Protein AF-A0A836JUG3-F1 (afdb_monomer_lite)

Foldseek 3Di:
DDDDDDPPPPDPPDDDDDDDDDPADWDADPVRDTGRDCVVPDDDDADPDNVDPPDPPCVCVVVDDDDDPDDDKCVNVVVNCVVCVVVFADPDDVPAQAGGPAAEDEDPVQVCCVVCVVVDPDDDWDWDWDDDSNHIYITTDDDPVVCCCVVPPDVVLVVLVVVVVFADPVDRVPTDDRDLDLQVVVLVVVLVVFPCVDPVSVVVSVPDDTDQAQDPPRLPPDDDDDQVPDCVNPPDPPDDDDDSLVSSVVVPDDCSVVSVVVNVVSVVVVVVVVVVVVVVVVVVVVVCVVCVVVCVVVVVVCVVVVHD

Sequence (308 aa):
MSFQIDFLNFSEQIIPTLTPELIGHFSIDGDLQYHADLSQLKYYIPPSDPNNVNFDLNKNFISTRHRPTSYLKLDNLLRWLSNNFHRLEKPLSVQEERWLDIEFIASLGTIKTILCSPYKMRDEWIICASKYRGTIYLCEFYSDKREHHYVNASMNKLKFMSFLRKRCNVNPARGPFHFRAPSKIFWKTVRGMIPHKTQRGKDALRRLKVYEGCPPPYDRRKRVVVPGAMRVICLKPGRKYCHVGRLSHEVGWKYKDVVRTLENKRRTRAILEVQKRNKLKKLTKQAGESVAKATAPYTAIINNFGYN

Secondary structure (DSSP, 8-state):
-PPPP-GGG--TT-------------EE-TT--EESSSTT-------S-TT-----TTTTTTT-PPPPS----SHHHHHHHHHTHHHHBPP--TT---SBS-SEEE-HHHHHHHHTGGG-TT---EEEEEEETTEEEEEEE--HHHHHHHHH--HHHHHHHHHHH---SS-GGGS-----SHHHHHHHHHHHHTTTTSHHHHHHHHH----SS--TTTTTSPPP--GGG-HHHHS-TT-----HHHHHHHTT-TTHHHHHHHHHHHHHHHHHHHHHHHHHHHHHHHHHHHHHHHHHHHHHHHHHTT--

InterPro domains:
  IPR005755 Large ribosomal subunit protein uL13, eukaryota/archaea [TIGR01077] (152-255)
  IPR005822 Large ribosomal subunit protein uL13 [PTHR11545] (155-281)
  IPR005822 Large ribosomal subunit protein uL13 [cd00392] (155-214)
  IPR013961 RAI1-like [PF08652] (20-157)
  IPR023563 Large ribosomal subunit protein uL13, conserved site [PS00783] (190-213)
  IPR036899 Large ribosomal subunit protein uL13 superfamily [G3DSA:3.90.1180.10] (149-255)
  IPR036899 Large ribosomal subunit protein uL13 superfamily [SSF52161] (154-255)

Organism: NCBI:txid621737

Structure (mmCIF, N/CA/C/O backbone):
data_AF-A0A836JUG3-F1
#
_entry.id   AF-A0A836JUG3-F1
#
loop_
_atom_site.group_PDB
_atom_site.id
_atom_site.type_symbol
_atom_site.label_atom_id
_atom_site.label_alt_id
_atom_site.label_comp_id
_atom_site.label_asym_id
_atom_site.label_entity_id
_atom_sit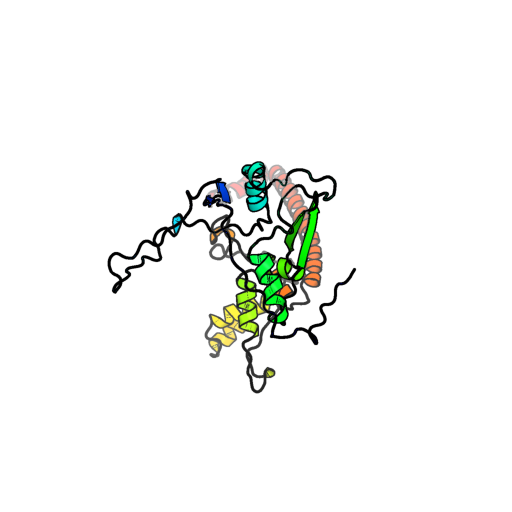e.label_seq_id
_atom_site.pdbx_PDB_ins_code
_atom_site.Cartn_x
_atom_site.Cartn_y
_atom_site.Cartn_z
_atom_site.occupancy
_atom_site.B_iso_or_equiv
_atom_site.auth_seq_id
_atom_site.auth_comp_id
_atom_site.auth_asym_id
_atom_site.auth_atom_id
_atom_site.pdbx_PDB_model_num
ATOM 1 N N . MET A 1 1 ? -9.741 -2.362 -42.895 1.00 31.33 1 MET A N 1
ATOM 2 C CA . MET A 1 1 ? -8.709 -2.899 -43.805 1.00 31.33 1 MET A CA 1
ATOM 3 C C . MET A 1 1 ? -7.487 -3.239 -42.972 1.00 31.33 1 MET A C 1
ATOM 5 O O . MET A 1 1 ? -6.974 -2.354 -42.301 1.00 31.33 1 MET A O 1
ATOM 9 N N . SER A 1 2 ? -7.076 -4.504 -42.935 1.00 30.14 2 SER A N 1
ATOM 10 C CA . SER A 1 2 ? -5.802 -4.925 -42.345 1.00 30.14 2 SER A CA 1
ATOM 11 C C . SER A 1 2 ? -4.743 -4.906 -43.441 1.00 30.14 2 SER A C 1
ATOM 13 O O . SER A 1 2 ? -4.898 -5.601 -44.441 1.00 30.14 2 SER A O 1
ATOM 15 N N . PHE A 1 3 ? -3.700 -4.099 -43.274 1.00 35.56 3 PHE A N 1
ATOM 16 C CA . PHE A 1 3 ? -2.553 -4.089 -44.176 1.00 35.56 3 PHE A CA 1
ATOM 17 C C . PHE A 1 3 ? -1.508 -5.068 -43.628 1.00 35.56 3 PHE A C 1
ATOM 19 O O . PHE A 1 3 ? -1.068 -4.914 -42.488 1.00 35.56 3 PHE A O 1
ATOM 26 N N . GLN A 1 4 ? -1.161 -6.098 -44.398 1.00 43.31 4 GLN A N 1
ATOM 27 C CA . GLN A 1 4 ? -0.112 -7.062 -44.060 1.00 43.31 4 GLN A CA 1
ATOM 28 C C . GLN A 1 4 ? 1.118 -6.725 -44.905 1.00 43.31 4 GLN A C 1
ATOM 30 O O . GLN A 1 4 ? 1.020 -6.647 -46.125 1.00 43.31 4 GLN A O 1
ATOM 35 N N . ILE A 1 5 ? 2.256 -6.478 -44.258 1.00 53.00 5 ILE A N 1
ATOM 36 C CA . ILE A 1 5 ? 3.527 -6.252 -44.952 1.00 53.00 5 ILE A CA 1
ATOM 37 C C . ILE A 1 5 ? 4.162 -7.624 -45.181 1.00 53.00 5 ILE A C 1
ATOM 39 O O . ILE A 1 5 ? 4.421 -8.343 -44.215 1.00 53.00 5 ILE A O 1
ATOM 43 N N . ASP A 1 6 ? 4.374 -7.988 -46.444 1.00 53.19 6 ASP A N 1
ATOM 44 C CA . ASP A 1 6 ? 5.013 -9.246 -46.825 1.00 53.19 6 ASP A CA 1
ATOM 45 C C . ASP A 1 6 ? 6.537 -9.060 -46.872 1.00 53.19 6 ASP A C 1
ATOM 47 O O . ASP A 1 6 ? 7.088 -8.414 -47.765 1.00 53.19 6 ASP A O 1
ATOM 51 N N . PHE A 1 7 ? 7.221 -9.555 -45.842 1.00 55.66 7 PHE A N 1
ATOM 52 C CA . PHE A 1 7 ? 8.647 -9.297 -45.620 1.00 55.66 7 PHE A CA 1
ATOM 53 C C . PHE A 1 7 ? 9.576 -10.177 -46.468 1.00 55.66 7 PHE A C 1
ATOM 55 O O . PHE A 1 7 ? 10.779 -9.935 -46.484 1.00 55.66 7 PHE A O 1
ATOM 62 N N . LEU A 1 8 ? 9.048 -11.182 -47.176 1.00 54.34 8 LEU A N 1
ATOM 63 C CA . LEU A 1 8 ? 9.854 -12.134 -47.953 1.00 54.34 8 LEU A CA 1
ATOM 64 C C . LEU A 1 8 ? 10.427 -11.543 -49.254 1.00 54.34 8 LEU A C 1
ATOM 66 O O . LEU A 1 8 ? 11.392 -12.084 -49.781 1.00 54.34 8 LEU A O 1
ATOM 70 N N . ASN A 1 9 ? 9.887 -10.416 -49.734 1.00 54.38 9 ASN A N 1
ATOM 71 C CA . ASN A 1 9 ? 10.284 -9.777 -50.998 1.00 54.38 9 ASN A CA 1
ATOM 72 C C . ASN A 1 9 ? 11.021 -8.432 -50.826 1.00 54.38 9 ASN A C 1
ATOM 74 O O . ASN A 1 9 ? 11.175 -7.686 -51.794 1.00 54.38 9 ASN A O 1
ATOM 78 N N . PHE A 1 10 ? 11.478 -8.083 -49.618 1.00 50.56 10 PHE A N 1
ATOM 79 C CA . PHE A 1 10 ? 12.226 -6.838 -49.397 1.00 50.56 10 PHE A CA 1
ATOM 80 C C . PHE A 1 10 ? 13.682 -6.998 -49.877 1.00 50.56 10 PHE A C 1
ATOM 82 O O . PHE A 1 10 ? 14.548 -7.460 -49.142 1.00 50.56 10 PHE A O 1
ATOM 89 N N . SER A 1 11 ? 13.944 -6.644 -51.139 1.00 51.81 11 SER A N 1
ATOM 90 C CA . SER A 1 11 ? 15.295 -6.605 -51.719 1.00 51.81 11 SER A CA 1
ATOM 91 C C . SER A 1 11 ? 16.194 -5.628 -50.945 1.00 51.81 11 SER A C 1
ATOM 93 O O . SER A 1 11 ? 15.877 -4.442 -50.839 1.00 51.81 11 SER A O 1
ATOM 95 N N . GLU A 1 12 ? 17.348 -6.099 -50.463 1.00 54.12 12 GLU A N 1
ATOM 96 C CA . GLU A 1 12 ? 18.355 -5.289 -49.752 1.00 54.12 12 GLU A CA 1
ATOM 97 C C . GLU A 1 12 ? 18.936 -4.135 -50.600 1.00 54.12 12 GLU A C 1
ATOM 99 O O . GLU A 1 12 ? 19.558 -3.222 -50.061 1.00 54.12 12 GLU A O 1
ATOM 104 N N . GLN A 1 13 ? 18.713 -4.129 -51.921 1.00 54.78 13 GLN A N 1
ATOM 105 C CA . GLN A 1 13 ? 19.324 -3.181 -52.863 1.00 54.78 13 GLN A CA 1
ATOM 106 C C . GLN A 1 13 ? 18.600 -1.831 -53.025 1.00 54.78 13 GLN A C 1
ATOM 108 O O . GLN A 1 13 ? 19.036 -1.009 -53.826 1.00 54.78 13 GLN A O 1
ATOM 113 N N . ILE A 1 14 ? 17.520 -1.555 -52.287 1.00 57.03 14 ILE A N 1
ATOM 114 C CA . ILE A 1 14 ? 16.780 -0.283 -52.409 1.00 57.03 14 ILE A CA 1
ATOM 115 C C . ILE A 1 14 ? 16.510 0.292 -51.016 1.00 57.03 14 ILE A C 1
ATOM 117 O O . ILE A 1 14 ? 15.371 0.372 -50.563 1.00 57.03 14 ILE A O 1
ATOM 121 N N . ILE A 1 15 ? 17.564 0.680 -50.297 1.00 57.00 15 ILE A N 1
ATOM 122 C CA . ILE A 1 15 ? 17.398 1.549 -49.127 1.00 57.00 15 ILE A CA 1
ATOM 123 C C . ILE A 1 15 ? 17.433 2.992 -49.647 1.00 57.00 15 ILE A C 1
ATOM 125 O O . ILE A 1 15 ? 18.500 3.447 -50.065 1.00 57.00 15 ILE A O 1
ATOM 129 N N . PRO A 1 16 ? 16.303 3.722 -49.666 1.00 61.75 16 PRO A N 1
ATOM 130 C CA . PRO A 1 16 ? 16.285 5.096 -50.146 1.00 61.75 16 PRO A CA 1
ATOM 131 C C . PRO A 1 16 ? 17.208 5.963 -49.285 1.00 61.75 16 PRO A C 1
ATOM 133 O O . PRO A 1 16 ? 17.146 5.934 -48.053 1.00 61.75 16 PRO A O 1
ATOM 136 N N . THR A 1 17 ? 18.074 6.744 -49.929 1.00 67.94 17 THR A N 1
ATOM 137 C CA . THR A 1 17 ? 18.893 7.739 -49.235 1.00 67.94 17 THR A CA 1
ATOM 138 C C . THR A 1 17 ? 17.988 8.877 -48.771 1.00 67.94 17 THR A C 1
ATOM 140 O O . THR A 1 17 ? 17.448 9.623 -49.582 1.00 67.94 17 THR A O 1
ATOM 143 N N . LEU A 1 18 ? 17.789 8.995 -47.457 1.00 69.31 18 LEU A N 1
ATOM 144 C CA . LEU A 1 18 ? 17.002 10.073 -46.859 1.00 69.31 18 LEU A CA 1
ATOM 145 C C . LEU A 1 18 ? 17.889 11.307 -46.666 1.00 69.31 18 LEU A C 1
ATOM 147 O O . LEU A 1 18 ? 18.808 11.287 -45.848 1.00 69.31 18 LEU A O 1
ATOM 151 N N . THR A 1 19 ? 17.594 12.389 -47.383 1.00 78.69 19 THR A N 1
ATOM 152 C CA . THR A 1 19 ? 18.236 13.696 -47.192 1.00 78.69 19 THR A CA 1
ATOM 153 C C . THR A 1 19 ? 17.364 14.577 -46.292 1.00 78.69 19 THR A C 1
ATOM 155 O O . THR A 1 19 ? 16.233 14.887 -46.671 1.00 78.69 19 THR A O 1
ATOM 158 N N . PRO A 1 20 ? 17.829 14.972 -45.092 1.00 81.25 20 PRO A N 1
ATOM 159 C CA . PRO A 1 20 ? 17.066 15.860 -44.225 1.00 81.25 20 PRO A CA 1
ATOM 160 C C . PRO A 1 20 ? 17.155 17.312 -44.711 1.00 81.25 20 PRO A C 1
ATOM 162 O O . PRO A 1 20 ? 18.249 17.836 -44.904 1.00 81.25 20 PRO A O 1
ATOM 165 N N . GLU A 1 21 ? 16.009 17.977 -44.830 1.00 85.75 21 GLU A N 1
ATOM 166 C CA . GLU A 1 21 ? 15.915 19.412 -45.109 1.00 85.75 21 GLU A CA 1
ATOM 167 C C . GLU A 1 21 ? 15.336 20.153 -43.895 1.00 85.75 21 GLU A C 1
ATOM 169 O O . GLU A 1 21 ? 14.355 19.717 -43.283 1.00 85.75 21 GLU A O 1
ATOM 174 N N . LEU A 1 22 ? 15.952 21.277 -43.516 1.00 86.06 22 LEU A N 1
ATOM 175 C CA . LEU A 1 22 ? 15.480 22.107 -42.410 1.00 86.06 22 LEU A CA 1
ATOM 176 C C . LEU A 1 22 ? 14.459 23.136 -42.912 1.00 86.06 22 LEU A C 1
ATOM 178 O O . LEU A 1 22 ? 14.826 24.188 -43.422 1.00 86.06 22 LEU A O 1
ATOM 182 N N . ILE A 1 23 ? 13.175 22.864 -42.685 1.00 86.81 23 ILE A N 1
ATOM 183 C CA . ILE A 1 23 ? 12.073 23.746 -43.113 1.00 86.81 23 ILE A CA 1
ATOM 184 C C . ILE A 1 23 ? 11.815 24.876 -42.090 1.00 86.81 23 ILE A C 1
ATOM 186 O O . ILE A 1 23 ? 11.432 25.999 -42.439 1.00 86.81 23 ILE A O 1
ATOM 190 N N . GLY A 1 24 ? 12.077 24.621 -40.805 1.00 87.75 24 GLY A N 1
ATOM 191 C CA . GLY A 1 24 ? 12.064 25.649 -39.767 1.00 87.75 24 GLY A CA 1
ATOM 192 C C . GLY A 1 24 ? 12.212 25.095 -38.355 1.00 87.75 24 GLY A C 1
ATOM 193 O O . GLY A 1 24 ? 12.606 23.946 -38.160 1.00 87.75 24 GLY A O 1
ATOM 194 N N . HIS A 1 25 ? 11.931 25.941 -37.364 1.00 89.69 25 HIS A N 1
ATOM 195 C CA . HIS A 1 25 ? 12.232 25.661 -35.963 1.00 89.69 25 HIS A CA 1
ATOM 196 C C . HIS A 1 25 ? 11.169 26.201 -35.001 1.00 89.69 25 HIS A C 1
ATOM 198 O O . HIS A 1 25 ? 10.481 27.181 -35.287 1.00 89.69 25 HIS A O 1
ATOM 204 N N . PHE A 1 26 ? 11.085 25.573 -33.831 1.00 91.62 26 PHE A N 1
ATOM 205 C CA . PHE A 1 26 ? 10.366 26.067 -32.662 1.00 91.62 26 PHE A CA 1
ATOM 206 C C . PHE A 1 26 ? 11.013 25.522 -31.391 1.00 91.62 26 PHE A C 1
ATOM 208 O O . PHE A 1 26 ? 11.780 24.555 -31.435 1.00 91.62 26 PHE A O 1
ATOM 215 N N . SER A 1 27 ? 10.663 26.108 -30.253 1.00 89.88 27 SER A N 1
ATOM 216 C CA . SER A 1 27 ? 11.175 25.705 -28.955 1.00 89.88 27 SER A CA 1
ATOM 217 C C . SER A 1 27 ? 10.038 25.487 -27.949 1.00 89.88 27 SER A C 1
ATOM 219 O O . SER A 1 27 ? 8.895 25.897 -28.164 1.00 89.88 27 SER A O 1
ATOM 221 N N . ILE A 1 28 ? 10.322 24.721 -26.893 1.00 85.44 28 ILE A N 1
ATOM 222 C CA . ILE A 1 28 ? 9.361 24.387 -25.835 1.00 85.44 28 ILE A CA 1
ATOM 223 C C . ILE A 1 28 ? 10.015 24.711 -24.497 1.00 85.44 28 ILE A C 1
ATOM 225 O O . ILE A 1 28 ? 11.123 24.237 -24.233 1.00 85.44 28 ILE A O 1
ATOM 229 N N . ASP A 1 29 ? 9.335 25.486 -23.657 1.00 83.75 29 ASP A N 1
ATOM 230 C CA . ASP A 1 29 ? 9.863 25.884 -22.351 1.00 83.75 29 ASP A CA 1
ATOM 231 C C . ASP A 1 29 ? 9.635 24.838 -21.243 1.00 83.75 29 ASP A C 1
ATOM 233 O O . ASP A 1 29 ? 9.084 23.749 -21.447 1.00 83.75 29 ASP A O 1
ATOM 237 N N . GLY A 1 30 ? 10.096 25.170 -20.033 1.00 74.25 30 GLY A N 1
ATOM 238 C CA . GLY A 1 30 ? 9.952 24.326 -18.845 1.00 74.25 30 GLY A CA 1
ATOM 239 C C . GLY A 1 30 ? 8.502 24.072 -18.408 1.00 74.25 30 GLY A C 1
ATOM 240 O O . GLY A 1 30 ? 8.267 23.113 -17.672 1.00 74.25 30 GLY A O 1
ATOM 241 N N . ASP A 1 31 ? 7.551 24.876 -18.890 1.00 79.56 31 ASP A N 1
ATOM 242 C CA . ASP A 1 31 ? 6.113 24.768 -18.627 1.00 79.56 31 ASP A CA 1
ATOM 243 C C . ASP A 1 31 ? 5.345 24.164 -19.817 1.00 79.56 31 ASP A C 1
ATOM 245 O O . ASP A 1 31 ? 4.111 24.171 -19.847 1.00 79.56 31 ASP A O 1
ATOM 249 N N . LEU A 1 32 ? 6.082 23.565 -20.764 1.00 75.69 32 LEU A N 1
ATOM 250 C CA . LEU A 1 32 ? 5.580 22.943 -21.989 1.00 75.69 32 LEU A CA 1
ATOM 251 C C . LEU A 1 32 ? 4.844 23.900 -22.930 1.00 75.69 32 LEU A C 1
ATOM 253 O O . LEU A 1 32 ? 4.054 23.447 -23.764 1.00 75.69 32 LEU A O 1
ATOM 257 N N . GLN A 1 33 ? 5.103 25.199 -22.824 1.00 85.44 33 GLN A N 1
ATOM 258 C CA . GLN A 1 33 ? 4.548 26.174 -23.747 1.00 85.44 33 GLN A CA 1
ATOM 259 C C . GLN A 1 33 ? 5.373 26.229 -25.025 1.00 85.44 33 GLN A C 1
ATOM 261 O O . GLN A 1 33 ? 6.595 26.072 -25.028 1.00 85.44 33 GLN A O 1
ATOM 266 N N . TYR A 1 34 ? 4.651 26.409 -26.124 1.00 89.00 34 TYR A N 1
ATOM 267 C CA . TYR A 1 34 ? 5.204 26.532 -27.460 1.00 89.00 34 TYR A CA 1
ATOM 268 C C . TYR A 1 34 ? 5.730 27.952 -27.681 1.00 89.00 34 TYR A C 1
ATOM 270 O O . TYR A 1 34 ? 4.996 28.913 -27.453 1.00 89.00 34 TYR A O 1
ATOM 278 N N . HIS A 1 35 ? 6.948 28.059 -28.210 1.00 89.38 35 HIS A N 1
ATOM 279 C CA . HIS A 1 35 ? 7.568 29.312 -28.635 1.00 89.38 35 HIS A CA 1
ATOM 280 C C . HIS A 1 35 ? 8.029 29.183 -30.088 1.00 89.38 35 HIS A C 1
ATOM 282 O O . HIS A 1 35 ? 8.688 28.209 -30.454 1.00 89.38 35 HIS A O 1
ATOM 288 N N . ALA A 1 36 ? 7.682 30.153 -30.935 1.00 88.31 36 ALA A N 1
ATOM 289 C CA . ALA A 1 36 ? 7.983 30.139 -32.372 1.00 88.31 36 ALA A CA 1
ATOM 290 C C . ALA A 1 36 ? 9.427 30.586 -32.690 1.00 88.31 36 ALA A C 1
ATOM 292 O O . ALA A 1 36 ? 9.667 31.311 -33.650 1.00 88.31 36 ALA A O 1
ATOM 293 N N . ASP A 1 37 ? 10.387 30.189 -31.860 1.00 86.81 37 ASP A N 1
ATOM 294 C CA . ASP A 1 37 ? 11.776 30.634 -31.911 1.00 86.81 37 ASP A CA 1
ATOM 295 C C . ASP A 1 37 ? 12.737 29.527 -31.443 1.00 86.81 37 ASP A C 1
ATOM 297 O O . ASP A 1 37 ? 12.341 28.375 -31.260 1.00 86.81 37 ASP A O 1
ATOM 301 N N . LEU A 1 38 ? 14.010 29.874 -31.254 1.00 86.56 38 LEU A N 1
ATOM 302 C CA . LEU A 1 38 ? 15.045 29.000 -30.692 1.00 86.56 38 LEU A CA 1
ATOM 303 C C . LEU A 1 38 ? 15.410 29.371 -29.243 1.00 86.56 38 LEU A C 1
ATOM 305 O O . LEU A 1 38 ? 16.473 28.983 -28.763 1.00 86.56 38 LEU A O 1
ATOM 309 N N . SER A 1 39 ? 14.551 30.105 -28.527 1.00 84.38 39 SER A N 1
ATOM 310 C CA . SER A 1 39 ? 14.875 30.676 -27.207 1.00 84.38 39 SER A CA 1
ATOM 311 C C . SER A 1 39 ? 15.236 29.627 -26.150 1.00 84.38 39 SER A C 1
ATOM 313 O O . SER A 1 39 ? 16.054 29.890 -25.272 1.00 84.38 39 SER A O 1
ATOM 315 N N . GLN A 1 40 ? 14.663 28.423 -26.241 1.00 83.25 40 GLN A N 1
ATOM 316 C CA . GLN A 1 40 ? 14.927 27.322 -25.304 1.00 83.25 40 GLN A CA 1
ATOM 317 C C . GLN A 1 40 ? 16.024 26.357 -25.776 1.00 83.25 40 GLN A C 1
ATOM 319 O O . GLN A 1 40 ? 16.227 25.306 -25.156 1.00 83.25 40 GLN A O 1
ATOM 324 N N . LEU A 1 41 ? 16.725 26.666 -26.873 1.00 79.69 41 LEU A N 1
ATOM 325 C CA . LEU A 1 41 ? 17.810 25.825 -27.360 1.00 79.69 41 LEU A CA 1
ATOM 326 C C . LEU A 1 41 ? 18.964 25.842 -26.350 1.00 79.69 41 LEU A C 1
ATOM 328 O O . LEU A 1 41 ? 19.536 26.883 -26.034 1.00 79.69 41 LEU A O 1
ATOM 332 N N . LYS A 1 42 ? 19.305 24.665 -25.822 1.00 74.50 42 LYS A N 1
ATOM 333 C CA . LYS A 1 42 ? 20.431 24.507 -24.900 1.00 74.50 42 LYS A CA 1
ATOM 334 C C . LYS A 1 42 ? 21.660 24.108 -25.696 1.00 74.50 42 LYS A C 1
ATOM 336 O O . LYS A 1 42 ? 21.701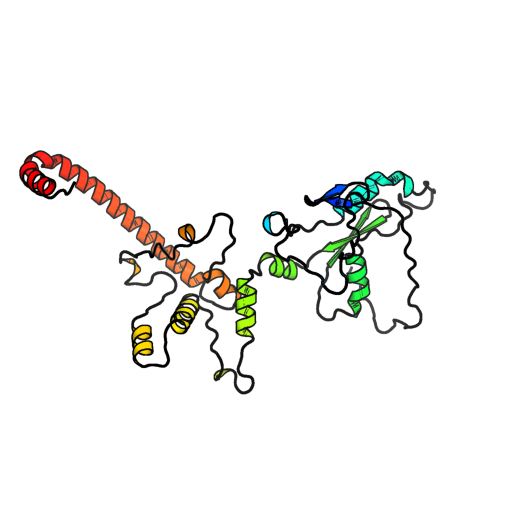 23.015 -26.254 1.00 74.50 42 LYS A O 1
ATOM 341 N N . TYR A 1 43 ? 22.655 24.983 -25.720 1.00 78.00 43 TYR A N 1
ATOM 342 C CA . TYR A 1 43 ? 23.956 24.675 -26.294 1.00 78.00 43 TYR A CA 1
ATOM 343 C C . TYR A 1 43 ? 24.800 23.878 -25.302 1.00 78.00 43 TYR A C 1
ATOM 345 O O . TYR A 1 43 ? 24.687 24.046 -24.084 1.00 78.00 43 TYR A O 1
ATOM 353 N N . TYR A 1 44 ? 25.651 23.002 -25.833 1.00 78.19 44 TYR A N 1
ATOM 354 C CA . TYR A 1 44 ? 26.706 22.395 -25.038 1.00 78.19 44 TYR A CA 1
ATOM 355 C C . TYR A 1 44 ? 27.666 23.495 -24.587 1.00 78.19 44 TYR A C 1
ATOM 357 O O . TYR A 1 44 ? 28.264 24.181 -25.413 1.00 78.19 44 TYR A O 1
ATOM 365 N N . ILE A 1 45 ? 27.791 23.660 -23.275 1.00 75.50 45 ILE A N 1
ATOM 366 C CA . ILE A 1 45 ? 28.807 24.517 -22.676 1.00 75.50 45 ILE A CA 1
ATOM 367 C C . ILE A 1 45 ? 29.900 23.568 -22.187 1.00 75.50 45 ILE A C 1
ATOM 369 O O . ILE A 1 45 ? 29.627 22.789 -21.264 1.00 75.50 45 ILE A O 1
ATOM 373 N N . PRO A 1 46 ? 31.093 23.564 -22.812 1.00 77.44 46 PRO A N 1
ATOM 374 C CA . PRO A 1 46 ? 32.169 22.701 -22.364 1.00 77.44 46 PRO A CA 1
ATOM 375 C C . PRO A 1 46 ? 32.542 23.035 -20.915 1.00 77.44 46 PRO A C 1
ATOM 377 O O . PRO A 1 46 ? 32.481 24.201 -20.512 1.00 77.44 46 PRO A O 1
ATOM 380 N N . PRO A 1 47 ? 32.905 22.026 -20.110 1.00 80.88 47 PRO A N 1
ATOM 381 C CA . PRO A 1 47 ? 33.398 22.266 -18.765 1.00 80.88 47 PRO A CA 1
ATOM 382 C C . PRO A 1 47 ? 34.699 23.072 -18.824 1.00 80.88 47 PRO A C 1
ATOM 384 O O . PRO A 1 47 ? 35.494 22.904 -19.747 1.00 80.88 47 PRO A O 1
ATOM 387 N N . SER A 1 48 ? 34.928 23.920 -17.819 1.00 82.69 48 SER A N 1
ATOM 388 C CA . SER A 1 48 ? 36.150 24.731 -17.724 1.00 82.69 48 SER A CA 1
ATOM 389 C C . SER A 1 48 ? 37.425 23.879 -17.706 1.00 82.69 48 SER A C 1
ATOM 391 O O . SER A 1 48 ? 38.453 24.327 -18.200 1.00 82.69 48 SER A O 1
ATOM 393 N N . ASP A 1 49 ? 37.347 22.658 -17.167 1.00 85.44 49 ASP A N 1
ATOM 394 C CA . ASP A 1 49 ? 38.406 21.650 -17.218 1.00 85.44 49 ASP A CA 1
ATOM 395 C C . ASP A 1 49 ? 37.847 20.333 -17.802 1.00 85.44 49 ASP A C 1
ATOM 397 O O . ASP A 1 49 ? 37.035 19.666 -17.149 1.00 85.44 49 ASP A O 1
ATOM 401 N N . PRO A 1 50 ? 38.249 19.941 -19.026 1.00 82.06 50 PRO A N 1
ATOM 402 C CA . PRO A 1 50 ? 37.833 18.686 -19.653 1.00 82.06 50 PRO A CA 1
ATOM 403 C C . PRO A 1 50 ? 38.296 17.424 -18.912 1.00 82.06 50 PRO A C 1
ATOM 405 O O . PRO A 1 50 ? 37.656 16.381 -19.040 1.00 82.06 50 PRO A O 1
ATOM 408 N N . ASN A 1 51 ? 39.385 17.508 -18.141 1.00 84.69 51 ASN A N 1
ATOM 409 C CA . ASN A 1 51 ? 39.985 16.367 -17.447 1.00 84.69 51 ASN A CA 1
ATOM 410 C C . ASN A 1 51 ? 39.477 16.215 -16.007 1.00 84.69 51 ASN A C 1
ATOM 412 O O . ASN A 1 51 ? 39.653 15.156 -15.403 1.00 84.69 51 ASN A O 1
ATOM 416 N N . ASN A 1 52 ? 38.820 17.242 -15.461 1.00 78.44 52 ASN A N 1
ATOM 417 C CA . ASN A 1 52 ? 38.260 17.226 -14.115 1.00 78.44 52 ASN A CA 1
ATOM 418 C C . ASN A 1 52 ? 36.884 17.901 -14.066 1.00 78.44 52 ASN A C 1
ATOM 420 O O . ASN A 1 52 ? 36.695 19.024 -13.591 1.00 78.44 52 ASN A O 1
ATOM 424 N N . VAL A 1 53 ? 35.889 17.173 -14.559 1.00 75.50 53 VAL A N 1
ATOM 425 C CA . VAL A 1 53 ? 34.495 17.605 -14.552 1.00 75.50 53 VAL A CA 1
ATOM 426 C C . VAL A 1 53 ? 33.877 17.472 -13.157 1.00 75.50 53 VAL A C 1
ATOM 428 O O . VAL A 1 53 ? 33.297 16.448 -12.801 1.00 75.50 53 VAL A O 1
ATOM 431 N N . ASN A 1 54 ? 33.966 18.534 -12.353 1.00 71.06 54 ASN A N 1
ATOM 432 C CA . ASN A 1 54 ? 33.299 18.625 -11.049 1.00 71.06 54 ASN A CA 1
ATOM 433 C C . ASN A 1 54 ? 31.781 18.868 -11.207 1.00 71.06 54 ASN A C 1
ATOM 435 O O . ASN A 1 54 ? 31.254 19.938 -10.887 1.00 71.06 54 ASN A O 1
ATOM 439 N N . PHE A 1 55 ? 31.070 17.892 -11.775 1.00 74.81 55 PHE A N 1
ATOM 440 C CA . PHE A 1 55 ? 29.621 17.950 -11.926 1.00 74.81 55 PHE A CA 1
ATOM 441 C C . PHE A 1 55 ? 28.943 17.814 -10.560 1.00 74.81 55 PHE A C 1
ATOM 443 O O . PHE A 1 55 ? 28.785 16.713 -10.034 1.00 74.81 55 PHE A O 1
ATOM 450 N N . ASP A 1 56 ? 28.479 18.931 -10.002 1.00 74.81 56 ASP A N 1
ATOM 451 C CA . ASP A 1 56 ? 27.585 18.893 -8.850 1.00 74.81 56 ASP A CA 1
ATOM 452 C C . ASP A 1 56 ? 26.211 18.352 -9.275 1.00 74.81 56 ASP A C 1
ATOM 454 O O . ASP A 1 56 ? 25.366 19.064 -9.822 1.00 74.81 56 ASP A O 1
ATOM 458 N N . LEU A 1 57 ? 25.989 17.065 -9.006 1.00 73.12 57 LEU A N 1
ATOM 459 C CA . LEU A 1 57 ? 24.741 16.359 -9.302 1.0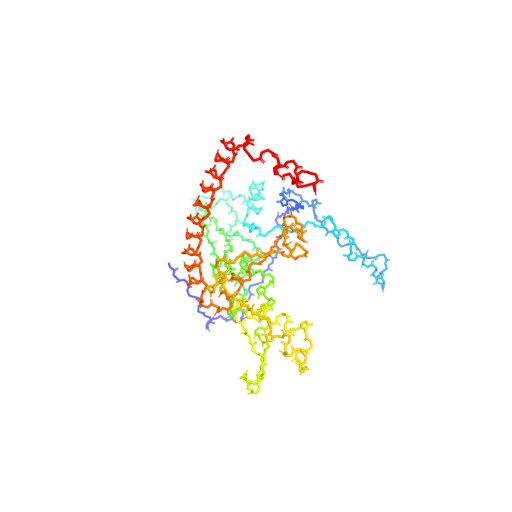0 73.12 57 LEU A CA 1
ATOM 460 C C . LEU A 1 57 ? 23.547 16.865 -8.472 1.00 73.12 57 LEU A C 1
ATOM 462 O O . LEU A 1 57 ? 22.406 16.511 -8.772 1.00 73.12 57 LEU A O 1
ATOM 466 N N . ASN A 1 58 ? 23.787 17.683 -7.441 1.00 76.88 58 ASN A N 1
ATOM 467 C CA . ASN A 1 58 ? 22.737 18.321 -6.649 1.00 76.88 58 ASN A CA 1
ATOM 468 C C . ASN A 1 58 ? 22.373 19.717 -7.171 1.00 76.88 58 ASN A C 1
ATOM 470 O O . ASN A 1 58 ? 21.344 20.275 -6.766 1.00 76.88 58 ASN A O 1
ATOM 474 N N . LYS A 1 59 ? 23.172 20.282 -8.085 1.00 75.44 59 LYS A N 1
ATOM 475 C CA . LYS A 1 59 ? 22.911 21.588 -8.687 1.00 75.44 59 LYS A CA 1
ATOM 476 C C . LYS A 1 59 ? 21.549 21.561 -9.377 1.00 75.44 59 LYS A C 1
ATOM 478 O O . LYS A 1 59 ? 21.267 20.704 -10.208 1.00 75.44 59 LYS A O 1
ATOM 483 N N . ASN A 1 60 ? 20.689 22.512 -9.018 1.00 71.31 60 ASN A N 1
ATOM 484 C CA . ASN A 1 60 ? 19.308 22.623 -9.500 1.00 71.31 60 ASN A CA 1
ATOM 485 C C . ASN A 1 60 ? 18.360 21.473 -9.107 1.00 71.31 60 ASN A C 1
ATOM 487 O O . ASN A 1 60 ? 17.250 21.416 -9.628 1.00 71.31 60 ASN A O 1
ATOM 491 N N . PHE A 1 61 ? 18.705 20.587 -8.165 1.00 69.31 61 PHE A N 1
ATOM 492 C CA . PHE A 1 61 ? 17.811 19.488 -7.755 1.00 69.31 61 PHE A CA 1
ATOM 493 C C . PHE A 1 61 ? 16.442 19.981 -7.246 1.00 69.31 61 PHE A C 1
ATOM 495 O O . PHE A 1 61 ? 15.410 19.390 -7.554 1.00 69.31 61 PHE A O 1
ATOM 502 N N . ILE A 1 62 ? 16.419 21.098 -6.507 1.00 72.50 62 ILE A N 1
ATOM 503 C CA . ILE A 1 62 ? 15.190 21.697 -5.950 1.00 72.50 62 ILE A CA 1
ATOM 504 C C . ILE A 1 62 ? 14.352 22.392 -7.038 1.00 72.50 62 ILE A C 1
ATOM 506 O O . ILE A 1 62 ? 13.124 22.362 -6.979 1.00 72.50 62 ILE A O 1
ATOM 510 N N . SER A 1 63 ? 15.002 22.999 -8.035 1.00 73.62 63 SER A N 1
ATOM 511 C CA . SER A 1 63 ? 14.358 23.716 -9.145 1.00 73.62 63 SER A CA 1
ATOM 512 C C . SER A 1 63 ? 14.052 22.823 -10.354 1.00 73.62 63 SER A C 1
ATOM 514 O O . SER A 1 63 ? 13.338 23.246 -11.264 1.00 73.62 63 SER A O 1
ATOM 516 N N . THR A 1 64 ? 14.544 21.579 -10.368 1.00 70.56 64 THR A N 1
ATOM 517 C CA . THR A 1 64 ? 14.319 20.619 -11.452 1.00 70.56 64 THR A CA 1
ATOM 518 C C . THR A 1 64 ? 12.847 20.221 -11.506 1.00 70.56 64 THR A C 1
ATOM 520 O O . THR A 1 64 ? 12.343 19.468 -10.672 1.00 70.56 64 THR A O 1
ATOM 523 N N . ARG A 1 65 ? 12.149 20.697 -12.538 1.00 64.56 65 ARG A N 1
ATOM 524 C CA . ARG A 1 65 ? 10.805 20.234 -12.888 1.00 64.56 65 ARG A CA 1
ATOM 525 C C . ARG A 1 65 ? 10.928 19.038 -13.827 1.00 64.56 65 ARG A C 1
ATOM 527 O O . ARG A 1 65 ? 11.549 19.121 -14.883 1.00 64.56 65 ARG A O 1
ATOM 534 N N . HIS A 1 66 ? 10.346 17.905 -13.448 1.00 62.50 66 HIS A N 1
ATOM 535 C CA . HIS A 1 66 ? 10.275 16.754 -14.343 1.00 62.50 66 HIS A CA 1
ATOM 536 C C . HIS A 1 66 ? 9.207 16.993 -15.406 1.00 62.50 66 HIS A C 1
ATOM 538 O O . HIS A 1 66 ? 8.095 17.405 -15.073 1.00 62.50 66 HIS A O 1
ATOM 544 N N . ARG A 1 67 ? 9.529 16.667 -16.664 1.00 58.62 67 ARG A N 1
ATOM 545 C CA . ARG A 1 67 ? 8.562 16.674 -17.764 1.00 58.62 67 ARG A CA 1
ATOM 546 C C . ARG A 1 67 ? 7.320 15.878 -17.335 1.00 58.62 67 ARG A C 1
ATOM 548 O O . ARG A 1 67 ? 7.468 14.714 -16.939 1.00 58.62 67 ARG A O 1
ATOM 555 N N . PRO A 1 68 ? 6.116 16.474 -17.352 1.00 58.00 68 PRO A N 1
ATOM 556 C CA . PRO A 1 68 ? 4.917 15.748 -16.984 1.00 58.00 68 PRO A CA 1
ATOM 557 C C . PRO A 1 68 ? 4.688 14.614 -17.980 1.00 58.00 68 PRO A C 1
ATOM 559 O O . PRO A 1 68 ? 5.144 14.629 -19.121 1.00 58.00 68 PRO A O 1
ATOM 562 N N . THR A 1 69 ? 3.997 13.585 -17.508 1.00 51.44 69 THR A N 1
ATOM 563 C CA . THR A 1 69 ? 3.773 12.341 -18.254 1.00 51.44 69 THR A CA 1
ATOM 564 C C . THR A 1 69 ? 2.675 12.474 -19.312 1.00 51.44 69 THR A C 1
ATOM 566 O O . THR A 1 69 ? 2.311 11.483 -19.938 1.00 51.44 69 THR A O 1
ATOM 569 N N . SER A 1 70 ? 2.114 13.675 -19.478 1.00 56.12 70 SER A N 1
ATOM 570 C CA . SER A 1 70 ? 1.099 13.976 -20.477 1.00 56.12 70 SER A CA 1
ATOM 571 C C . SER A 1 70 ? 1.676 13.769 -21.872 1.00 56.12 70 SER A C 1
ATOM 573 O O . SER A 1 70 ? 2.695 14.350 -22.248 1.00 56.12 70 SER A O 1
ATOM 575 N N . TYR A 1 71 ? 1.015 12.904 -22.633 1.00 59.81 71 TYR A N 1
ATOM 576 C CA . TYR A 1 71 ? 1.365 12.634 -24.015 1.00 59.81 71 TYR A CA 1
ATOM 577 C C . TYR A 1 71 ? 0.958 13.834 -24.876 1.00 59.81 71 TYR A C 1
ATOM 579 O O . TYR A 1 71 ? -0.209 13.971 -25.232 1.00 59.81 71 TYR A O 1
ATOM 587 N N . LEU A 1 72 ? 1.909 14.729 -25.160 1.00 61.47 72 LEU A N 1
ATOM 588 C CA . LEU A 1 72 ? 1.750 15.731 -26.214 1.00 61.47 72 LEU A CA 1
ATOM 589 C C . LEU A 1 72 ? 1.785 14.995 -27.550 1.00 61.47 72 LEU A C 1
ATOM 591 O O . LEU A 1 72 ? 2.765 14.307 -27.838 1.00 61.47 72 LEU A O 1
ATOM 595 N N . LYS A 1 73 ? 0.700 15.110 -28.318 1.00 73.56 73 LYS A N 1
ATOM 596 C CA . LYS A 1 73 ? 0.538 14.437 -29.609 1.00 73.56 73 LYS A CA 1
ATOM 597 C C . LYS A 1 73 ? 1.281 15.241 -30.681 1.00 73.56 73 LYS A C 1
ATOM 599 O O . LYS A 1 73 ? 2.454 15.571 -30.530 1.00 73.56 73 LYS A O 1
ATOM 604 N N . LEU A 1 74 ? 0.599 15.607 -31.758 1.00 82.81 74 LEU A N 1
ATOM 605 C CA . LEU A 1 74 ? 1.130 16.509 -32.775 1.00 82.81 74 LEU A CA 1
ATOM 606 C C . LEU A 1 74 ? 0.918 17.985 -32.408 1.00 82.81 74 LEU A C 1
ATOM 608 O O . LEU A 1 74 ? 1.227 18.843 -33.216 1.00 82.81 74 LEU A O 1
ATOM 612 N N . ASP A 1 75 ? 0.424 18.304 -31.208 1.00 85.88 75 ASP A N 1
ATOM 613 C CA . ASP A 1 75 ? -0.088 19.635 -30.845 1.00 85.88 75 ASP A CA 1
ATOM 614 C C . ASP A 1 75 ? 0.901 20.774 -31.135 1.00 85.88 75 ASP A C 1
ATOM 616 O O . ASP A 1 75 ? 0.548 21.754 -31.785 1.00 85.88 75 ASP A O 1
ATOM 620 N N . ASN A 1 76 ? 2.163 20.629 -30.722 1.00 87.69 76 ASN A N 1
ATOM 621 C CA . ASN A 1 76 ? 3.190 21.649 -30.963 1.00 87.69 76 ASN A CA 1
ATOM 622 C C . ASN A 1 76 ? 3.589 21.738 -32.440 1.00 87.69 76 ASN A C 1
ATOM 624 O O . ASN A 1 76 ? 3.827 22.830 -32.946 1.00 87.69 76 ASN A O 1
ATOM 628 N N . LEU A 1 77 ? 3.617 20.600 -33.139 1.00 88.00 77 LEU A N 1
ATOM 629 C CA . LEU A 1 77 ? 3.895 20.554 -34.572 1.00 88.00 77 LEU A CA 1
ATOM 630 C C . LEU A 1 77 ? 2.760 21.217 -35.365 1.00 88.00 77 LEU A C 1
ATOM 632 O O . LEU A 1 77 ? 3.021 22.006 -36.261 1.00 88.00 77 LEU A O 1
ATOM 636 N N . LEU A 1 78 ? 1.504 20.962 -34.993 1.00 89.31 78 LEU A N 1
ATOM 637 C CA . LEU A 1 78 ? 0.319 21.578 -35.591 1.00 89.31 78 LEU A CA 1
ATOM 638 C C . LEU A 1 78 ? 0.262 23.085 -35.321 1.00 89.31 78 LEU A C 1
ATOM 640 O O . LEU A 1 78 ? -0.059 23.848 -36.228 1.00 89.31 78 LEU A O 1
ATOM 644 N N . ARG A 1 79 ? 0.623 23.528 -34.109 1.00 90.12 79 ARG A N 1
ATOM 645 C CA . ARG A 1 79 ? 0.771 24.959 -33.791 1.00 90.12 79 ARG A CA 1
ATOM 646 C C . ARG A 1 79 ? 1.836 25.617 -34.663 1.00 90.12 79 ARG A C 1
ATOM 648 O O . ARG A 1 79 ? 1.589 26.681 -35.221 1.00 90.12 79 ARG A O 1
ATOM 655 N N . TRP A 1 80 ? 2.988 24.968 -34.829 1.00 91.00 80 TRP A N 1
ATOM 656 C CA . TRP A 1 80 ? 4.040 25.470 -35.708 1.00 91.00 80 TRP A CA 1
ATOM 657 C C . TRP A 1 80 ? 3.584 25.567 -37.166 1.00 91.00 80 TRP A C 1
ATOM 659 O O . TRP A 1 80 ? 3.776 26.606 -37.795 1.00 91.00 80 TRP A O 1
ATOM 669 N N . LEU A 1 81 ? 2.926 24.524 -37.678 1.00 89.88 81 LEU A N 1
ATOM 670 C CA . LEU A 1 81 ? 2.374 24.497 -39.033 1.00 89.88 81 LEU A CA 1
ATOM 671 C C . LEU A 1 81 ? 1.352 25.611 -39.251 1.00 89.88 81 LEU A C 1
ATOM 673 O O . LEU A 1 81 ? 1.405 26.288 -40.269 1.00 89.88 81 LEU A O 1
ATOM 677 N N . SER A 1 82 ? 0.465 25.843 -38.281 1.00 89.75 82 SER A N 1
ATOM 678 C CA . SER A 1 82 ? -0.518 26.926 -38.348 1.00 89.75 82 SER A CA 1
ATOM 679 C C . SER A 1 82 ? 0.150 28.298 -38.451 1.00 89.75 82 SER A C 1
ATOM 681 O O . SER A 1 82 ? -0.299 29.137 -39.225 1.00 89.75 82 SER A O 1
ATOM 683 N N . ASN A 1 83 ? 1.235 28.527 -37.707 1.00 90.12 83 ASN A N 1
ATOM 684 C CA . ASN A 1 83 ? 1.954 29.804 -37.735 1.00 90.12 83 ASN A CA 1
ATOM 685 C C . ASN A 1 83 ? 2.775 29.996 -39.022 1.00 90.12 83 ASN A C 1
ATOM 687 O O . ASN A 1 83 ? 3.033 31.126 -39.426 1.00 90.12 83 ASN A O 1
ATOM 691 N N . ASN A 1 84 ? 3.188 28.903 -39.669 1.00 89.25 84 ASN A N 1
ATOM 692 C CA . ASN A 1 84 ? 4.041 28.915 -40.861 1.00 89.25 84 ASN A CA 1
ATOM 693 C C . ASN A 1 84 ? 3.290 28.497 -42.131 1.00 89.25 84 ASN A C 1
ATOM 695 O O . ASN A 1 84 ? 3.920 28.166 -43.131 1.00 89.25 84 ASN A O 1
ATOM 699 N N . PHE A 1 85 ? 1.956 28.522 -42.101 1.00 86.75 85 PHE A N 1
ATOM 700 C CA . PHE A 1 85 ? 1.119 27.965 -43.161 1.00 86.75 85 PHE A CA 1
ATOM 701 C C . PHE A 1 85 ? 1.435 28.564 -44.538 1.00 86.75 85 PHE A C 1
ATOM 703 O O . PHE A 1 85 ? 1.648 27.825 -45.491 1.00 86.75 85 PHE A O 1
ATOM 710 N N . HIS A 1 86 ? 1.601 29.888 -44.606 1.00 84.69 86 HIS A N 1
ATOM 711 C CA . HIS A 1 86 ? 1.946 30.627 -45.827 1.00 84.69 86 HIS A CA 1
ATOM 712 C C . HIS A 1 86 ? 3.234 30.149 -46.523 1.00 84.69 86 HIS A C 1
ATOM 714 O O . HIS A 1 86 ? 3.400 30.367 -47.715 1.00 84.69 86 HIS A O 1
ATOM 720 N N . ARG A 1 87 ? 4.161 29.514 -45.792 1.00 83.31 87 ARG A N 1
ATOM 721 C CA . ARG A 1 87 ? 5.430 28.998 -46.341 1.00 83.31 87 ARG A CA 1
ATOM 722 C C . ARG A 1 87 ? 5.299 27.600 -46.931 1.00 83.31 87 ARG A C 1
ATOM 724 O O . ARG A 1 87 ? 6.202 27.153 -47.625 1.00 83.31 87 ARG A O 1
ATOM 731 N N . LEU A 1 88 ? 4.237 26.892 -46.562 1.00 83.56 88 LEU A N 1
ATOM 732 C CA . LEU A 1 88 ? 4.027 25.476 -46.860 1.00 83.56 88 LEU A CA 1
ATOM 733 C C . LEU A 1 88 ? 2.829 25.260 -47.787 1.00 83.56 88 LEU A C 1
ATOM 735 O O . LEU A 1 88 ? 2.586 24.132 -48.216 1.00 83.56 88 LEU A O 1
ATOM 739 N N . GLU A 1 89 ? 2.061 26.319 -48.041 1.00 81.62 89 GLU A N 1
ATOM 740 C CA . GLU A 1 89 ? 0.890 26.294 -48.899 1.00 81.62 89 GLU A CA 1
ATOM 741 C C . GLU A 1 89 ? 1.297 26.018 -50.347 1.00 81.62 89 GLU A C 1
ATOM 743 O O . GLU A 1 89 ? 2.192 26.658 -50.901 1.00 81.62 89 GLU A O 1
ATOM 748 N N . LYS A 1 90 ? 0.619 25.050 -50.961 1.00 70.75 90 LYS A N 1
ATOM 749 C CA . LYS A 1 90 ? 0.766 24.761 -52.386 1.00 70.75 90 LYS A CA 1
ATOM 750 C C . LYS A 1 90 ? -0.229 25.644 -53.150 1.00 70.75 90 LYS A C 1
ATOM 752 O O . LYS A 1 90 ? -1.408 25.637 -52.789 1.00 70.75 90 LYS A O 1
ATOM 757 N N . PRO A 1 91 ? 0.184 26.396 -54.188 1.00 66.06 91 PRO A N 1
ATOM 758 C CA . PRO A 1 91 ? -0.762 27.158 -54.995 1.00 66.06 91 PRO A CA 1
ATOM 759 C C . PRO A 1 91 ? -1.784 26.197 -55.612 1.00 66.06 91 PRO A C 1
ATOM 761 O O . PRO A 1 91 ? -1.412 25.158 -56.157 1.00 66.06 91 PRO A O 1
ATOM 764 N N . LEU A 1 92 ? -3.069 26.534 -55.476 1.00 58.62 92 LEU A N 1
ATOM 765 C CA . LEU A 1 92 ? -4.205 25.714 -55.902 1.00 58.62 92 LEU A CA 1
ATOM 766 C C . LEU A 1 92 ? -4.109 25.384 -57.402 1.00 58.62 92 LEU A C 1
ATOM 768 O O . LEU A 1 92 ? -4.545 26.158 -58.252 1.00 58.62 92 LEU A O 1
ATOM 772 N N . SER A 1 93 ? -3.541 24.224 -57.730 1.00 57.12 93 SER A N 1
ATOM 773 C CA . SER A 1 93 ? -3.679 23.604 -59.046 1.00 57.12 93 SER A CA 1
ATOM 774 C C . SER A 1 93 ? -5.005 22.851 -59.092 1.00 57.12 93 SER A C 1
ATOM 776 O O . SER A 1 93 ? -5.367 22.147 -58.151 1.00 57.12 93 SER A O 1
ATOM 778 N N . VAL A 1 94 ? -5.715 22.969 -60.213 1.00 54.22 94 VAL A N 1
ATOM 779 C CA . VAL A 1 94 ? -7.068 22.432 -60.461 1.00 54.22 94 VAL A CA 1
ATOM 780 C C . VAL A 1 94 ? -7.146 20.893 -60.341 1.00 54.22 94 VAL A C 1
ATOM 782 O O . VAL A 1 94 ? -8.236 20.330 -60.355 1.00 54.22 94 VAL A O 1
ATOM 785 N N . GLN A 1 95 ? -6.013 20.196 -60.193 1.00 55.25 95 GLN A N 1
ATOM 786 C CA . GLN A 1 95 ? -5.924 18.731 -60.230 1.00 55.25 95 GLN A CA 1
ATOM 787 C C . GLN A 1 95 ? -5.560 18.055 -58.891 1.00 55.25 95 GLN A C 1
ATOM 789 O O . GLN A 1 95 ? -5.654 16.833 -58.807 1.00 55.25 95 GLN A O 1
ATOM 794 N N . GLU A 1 96 ? -5.206 18.790 -57.825 1.00 58.84 96 GLU A N 1
ATOM 795 C CA . GLU A 1 96 ? -4.826 18.180 -56.535 1.00 58.84 96 GLU A CA 1
ATOM 796 C C . GLU A 1 96 ? -5.508 18.859 -55.332 1.00 58.84 96 GLU A C 1
ATOM 798 O O . GLU A 1 96 ? -5.221 20.003 -54.995 1.00 58.84 96 GLU A O 1
ATOM 803 N N . GLU A 1 97 ? -6.375 18.128 -54.618 1.00 64.81 97 GLU A N 1
ATOM 804 C CA . GLU A 1 97 ? -7.040 18.563 -53.371 1.00 64.81 97 GLU A CA 1
ATOM 805 C C . GLU A 1 97 ? -6.079 18.601 -52.157 1.00 64.81 97 GLU A C 1
ATOM 807 O O . GLU A 1 97 ? -6.371 18.037 -51.094 1.00 64.81 97 GLU A O 1
ATOM 812 N N . ARG A 1 98 ? -4.894 19.209 -52.292 1.00 70.19 98 ARG A N 1
ATOM 813 C CA . ARG A 1 98 ? -3.914 19.308 -51.202 1.00 70.19 98 ARG A CA 1
ATOM 814 C C . ARG A 1 98 ? -3.516 20.750 -50.931 1.00 70.19 98 ARG A C 1
ATOM 816 O O . ARG A 1 98 ? -3.030 21.450 -51.806 1.00 70.19 98 ARG A O 1
ATOM 823 N N . TRP A 1 99 ? -3.683 21.159 -49.677 1.00 78.12 99 TRP A N 1
ATOM 824 C CA . TRP A 1 99 ? -3.381 22.519 -49.220 1.00 78.12 99 TRP A CA 1
ATOM 825 C C . TRP A 1 99 ? -1.924 22.753 -48.789 1.00 78.12 99 TRP A C 1
ATOM 827 O O . TRP A 1 99 ? -1.516 23.897 -48.644 1.00 78.12 99 TRP A O 1
ATOM 837 N N . L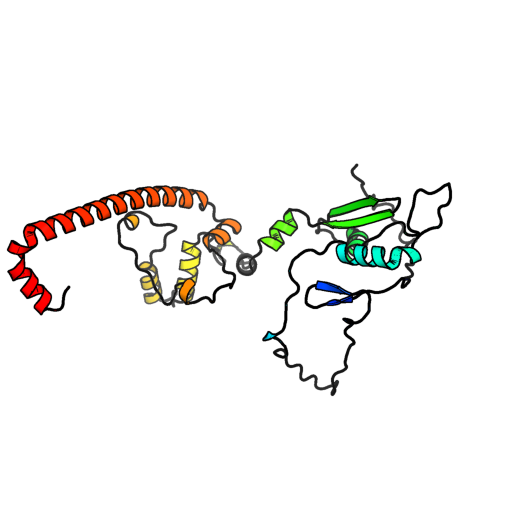EU A 1 100 ? -1.140 21.693 -48.578 1.00 83.19 100 LEU A N 1
ATOM 838 C CA . LEU A 1 100 ? 0.274 21.766 -48.200 1.00 83.19 100 LEU A CA 1
ATOM 839 C C . LEU A 1 100 ? 1.114 21.005 -49.220 1.00 83.19 100 LEU A C 1
ATOM 841 O O . LEU A 1 100 ? 0.703 19.929 -49.651 1.00 83.19 100 LEU A O 1
ATOM 845 N N . ASP A 1 101 ? 2.325 21.466 -49.519 1.00 80.75 101 ASP A N 1
ATOM 846 C CA . ASP A 1 101 ? 3.286 20.712 -50.342 1.00 80.75 101 ASP A CA 1
ATOM 847 C C . ASP A 1 101 ? 3.975 19.574 -49.555 1.00 80.75 101 ASP A C 1
ATOM 849 O O . ASP A 1 101 ? 5.163 19.301 -49.669 1.00 80.75 101 ASP A O 1
ATOM 853 N N . ILE A 1 102 ? 3.215 18.927 -48.663 1.00 84.94 102 ILE A N 1
ATOM 854 C CA . ILE A 1 102 ? 3.670 17.872 -47.757 1.00 84.94 102 ILE A CA 1
ATOM 855 C C . ILE A 1 102 ? 2.648 16.735 -47.784 1.00 84.94 102 ILE A C 1
ATOM 857 O O . ILE A 1 102 ? 1.452 16.941 -47.551 1.00 84.94 102 ILE A O 1
ATOM 861 N N . GLU A 1 103 ? 3.127 15.518 -48.036 1.00 84.25 103 GLU A N 1
ATOM 862 C CA . GLU A 1 103 ? 2.304 14.304 -48.098 1.00 84.25 103 GLU A CA 1
ATOM 863 C C . GLU A 1 103 ? 1.882 13.800 -46.723 1.00 84.25 103 G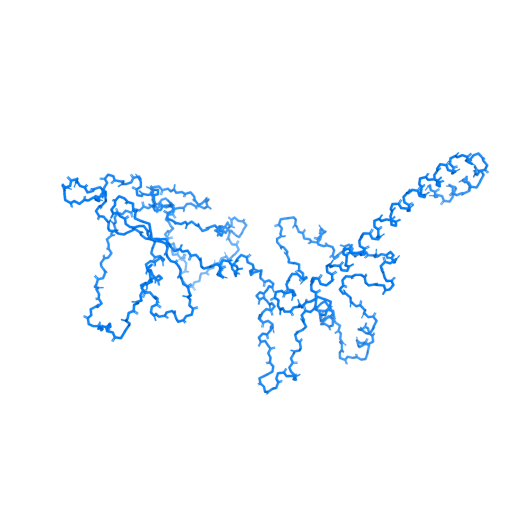LU A C 1
ATOM 865 O O . GLU A 1 103 ? 0.698 13.545 -46.478 1.00 84.25 103 GLU A O 1
ATOM 870 N N . PHE A 1 104 ? 2.849 13.677 -45.813 1.00 88.75 104 PHE A N 1
ATOM 871 C CA . PHE A 1 104 ? 2.615 13.204 -44.461 1.00 88.75 104 PHE A CA 1
ATOM 872 C C . PHE A 1 104 ? 3.351 14.046 -43.421 1.00 88.75 104 PHE A C 1
ATOM 874 O O . PHE A 1 104 ? 4.480 14.487 -43.612 1.00 88.75 104 PHE A O 1
ATOM 881 N N . ILE A 1 105 ? 2.699 14.238 -42.280 1.00 90.44 105 ILE A N 1
ATOM 882 C CA . ILE A 1 105 ? 3.204 14.983 -41.132 1.00 90.44 105 ILE A CA 1
ATOM 883 C C . ILE A 1 105 ? 3.262 14.021 -39.953 1.00 90.44 105 ILE A C 1
ATOM 885 O O . ILE A 1 105 ? 2.249 13.449 -39.551 1.00 90.44 105 ILE A O 1
ATOM 889 N N . ALA A 1 106 ? 4.451 13.847 -39.383 1.00 90.31 106 ALA A N 1
ATOM 890 C CA . ALA A 1 106 ? 4.686 12.927 -38.280 1.00 90.31 106 ALA A CA 1
ATOM 891 C C . ALA A 1 106 ? 5.784 13.452 -37.352 1.00 90.31 106 ALA A C 1
ATOM 893 O O . ALA A 1 106 ? 6.661 14.210 -37.761 1.00 90.31 106 ALA A O 1
ATOM 894 N N . SER A 1 107 ? 5.778 12.997 -36.098 1.00 87.88 107 SER A N 1
ATOM 895 C CA . SER A 1 107 ? 6.948 13.175 -35.236 1.00 87.88 107 SER A CA 1
ATOM 896 C C . SER A 1 107 ? 8.082 12.240 -35.674 1.00 87.88 107 SER A C 1
ATOM 898 O O . SER A 1 107 ? 7.830 11.124 -36.137 1.00 87.88 107 SER A O 1
ATOM 900 N N . LEU A 1 108 ? 9.338 12.637 -35.441 1.00 84.25 108 LEU A N 1
ATOM 901 C CA . LEU A 1 108 ? 10.496 11.767 -35.686 1.00 84.25 108 LEU A CA 1
ATOM 902 C C . LEU A 1 108 ? 10.375 10.427 -34.939 1.00 84.25 108 LEU A C 1
ATOM 904 O O . LEU A 1 108 ? 10.783 9.385 -35.446 1.00 84.25 108 LEU A O 1
ATOM 908 N N . GLY A 1 109 ? 9.777 10.441 -33.742 1.00 81.88 109 GLY A N 1
ATOM 909 C CA . GLY A 1 109 ? 9.508 9.231 -32.965 1.00 81.88 109 GLY A CA 1
ATOM 910 C C . GLY A 1 109 ? 8.568 8.266 -33.689 1.00 81.88 109 GLY A C 1
ATOM 911 O O . GLY A 1 109 ? 8.848 7.072 -33.742 1.00 81.88 109 GLY A O 1
ATOM 912 N N . THR A 1 110 ? 7.512 8.787 -34.317 1.00 84.94 110 THR A N 1
ATOM 913 C CA . THR A 1 110 ? 6.547 8.001 -35.098 1.00 84.94 110 THR A CA 1
ATOM 914 C C . THR A 1 110 ? 7.209 7.369 -36.324 1.00 84.94 110 THR A C 1
ATOM 916 O O . THR A 1 110 ? 7.067 6.166 -36.535 1.00 84.94 110 THR A O 1
ATOM 919 N N . ILE A 1 111 ? 8.010 8.136 -37.075 1.00 85.38 111 ILE A N 1
ATOM 920 C CA . ILE A 1 111 ? 8.768 7.624 -38.232 1.00 85.38 111 ILE A CA 1
ATOM 921 C C . ILE A 1 111 ? 9.763 6.546 -37.788 1.00 85.38 111 ILE A C 1
ATOM 923 O O . ILE A 1 111 ? 9.810 5.464 -38.369 1.00 85.38 111 ILE A O 1
ATOM 927 N N . LYS A 1 112 ? 10.508 6.794 -36.703 1.00 83.56 112 LYS A N 1
ATOM 928 C CA . LYS A 1 112 ? 11.427 5.811 -36.115 1.00 83.56 112 LYS A CA 1
ATOM 929 C C . LYS A 1 112 ? 10.702 4.526 -35.720 1.00 83.56 112 LYS A C 1
ATOM 931 O O . LYS A 1 112 ? 11.243 3.443 -35.914 1.00 83.56 112 LYS A O 1
ATOM 936 N N . THR A 1 113 ? 9.501 4.615 -35.153 1.00 82.31 113 THR A N 1
ATOM 937 C CA . THR A 1 113 ? 8.716 3.429 -34.791 1.00 82.31 113 THR A CA 1
ATOM 938 C C . THR A 1 113 ? 8.350 2.598 -36.021 1.00 82.31 113 THR A C 1
ATOM 940 O O . THR A 1 113 ? 8.536 1.384 -35.969 1.00 82.31 113 THR A O 1
ATOM 943 N N . ILE A 1 114 ? 7.936 3.232 -37.125 1.00 84.56 114 ILE A N 1
ATOM 944 C CA . ILE A 1 114 ? 7.639 2.548 -38.395 1.00 84.56 114 ILE A CA 1
ATOM 945 C C . ILE A 1 114 ? 8.903 1.896 -38.967 1.00 84.56 114 ILE A C 1
ATOM 947 O O . ILE A 1 114 ? 8.927 0.685 -39.176 1.00 84.56 114 ILE A O 1
ATOM 951 N N . LEU A 1 115 ? 9.976 2.671 -39.156 1.00 82.94 115 LEU A N 1
ATOM 952 C CA . LEU A 1 115 ? 11.218 2.191 -39.777 1.00 82.94 115 LEU A CA 1
ATOM 953 C C . LEU A 1 115 ? 11.903 1.094 -38.953 1.00 82.94 115 LEU A C 1
ATOM 955 O O . LEU A 1 115 ? 12.500 0.174 -39.503 1.00 82.94 115 LEU A O 1
ATOM 959 N N . CYS A 1 116 ? 11.805 1.162 -37.623 1.00 79.81 116 CYS A N 1
ATOM 960 C CA . CYS A 1 116 ? 12.350 0.135 -36.741 1.00 79.81 116 CYS A CA 1
ATOM 961 C C . CYS A 1 116 ? 11.393 -1.044 -36.502 1.00 79.81 116 CYS A C 1
ATOM 963 O O . CYS A 1 116 ? 11.778 -1.969 -35.788 1.00 79.81 116 CYS A O 1
ATOM 965 N N . SER A 1 117 ? 10.166 -1.028 -37.039 1.00 80.44 117 SER A N 1
ATOM 966 C CA . SER A 1 117 ? 9.178 -2.093 -36.817 1.00 80.44 117 SER A CA 1
ATOM 967 C C . SER A 1 117 ? 9.700 -3.491 -37.180 1.00 80.44 117 SER A C 1
ATOM 969 O O . SER A 1 117 ? 9.539 -4.389 -36.352 1.00 80.44 117 SER A O 1
ATOM 971 N N . PRO A 1 118 ? 10.393 -3.698 -38.322 1.00 76.88 118 PRO A N 1
ATOM 972 C CA . PRO A 1 118 ? 10.937 -5.014 -38.680 1.00 76.88 118 PRO A CA 1
ATOM 973 C C . PRO A 1 118 ? 11.948 -5.557 -37.658 1.00 76.88 118 PRO A C 1
ATOM 975 O O . PRO A 1 118 ? 12.089 -6.763 -37.486 1.00 76.88 118 PRO A O 1
ATOM 978 N N . TYR A 1 119 ? 12.618 -4.666 -36.923 1.00 76.56 119 TYR A N 1
ATOM 979 C CA . TYR A 1 119 ? 13.653 -5.008 -35.944 1.00 76.56 119 TYR A CA 1
ATOM 980 C C . TYR A 1 119 ? 13.112 -5.113 -34.504 1.00 76.56 119 TYR A C 1
ATOM 982 O O . TYR A 1 119 ? 13.851 -5.459 -33.580 1.00 76.56 119 TYR A O 1
ATOM 990 N N . LYS A 1 120 ? 11.821 -4.825 -34.276 1.00 69.44 120 LYS A N 1
ATOM 991 C CA . LYS A 1 120 ? 11.176 -4.841 -32.953 1.00 69.44 120 LYS A CA 1
ATOM 992 C C . LYS A 1 120 ? 10.248 -6.050 -32.796 1.00 69.44 120 LYS A C 1
ATOM 994 O O . LYS A 1 120 ? 9.034 -5.943 -32.873 1.00 69.44 120 LYS A O 1
ATOM 999 N N . MET A 1 121 ? 10.824 -7.196 -32.441 1.00 53.97 121 MET A N 1
ATOM 1000 C CA . MET A 1 121 ? 10.121 -8.491 -32.333 1.00 53.97 121 MET A CA 1
ATOM 1001 C C . MET A 1 121 ? 9.053 -8.604 -31.217 1.00 53.97 121 MET A C 1
ATOM 1003 O O . MET A 1 121 ? 8.419 -9.648 -31.089 1.00 53.97 121 MET A O 1
ATOM 1007 N N . ARG A 1 122 ? 8.889 -7.606 -30.331 1.00 51.66 122 ARG A N 1
ATOM 1008 C CA . ARG A 1 122 ? 8.047 -7.724 -29.112 1.00 51.66 122 ARG A CA 1
ATOM 1009 C C . ARG A 1 122 ? 7.214 -6.493 -28.750 1.00 51.66 122 ARG A C 1
ATOM 1011 O O . ARG A 1 122 ? 6.458 -6.553 -27.782 1.00 51.66 122 ARG A O 1
ATOM 1018 N N . ASP A 1 123 ? 7.358 -5.396 -29.485 1.00 59.41 123 ASP A N 1
ATOM 1019 C CA . ASP A 1 123 ? 6.688 -4.137 -29.165 1.00 59.41 123 ASP A CA 1
ATOM 1020 C C . ASP A 1 123 ? 5.521 -3.913 -30.135 1.00 59.41 123 ASP A C 1
ATOM 1022 O O . ASP A 1 123 ? 5.722 -3.461 -31.258 1.00 59.41 123 ASP A O 1
ATOM 1026 N N . GLU A 1 124 ? 4.297 -4.208 -29.685 1.00 68.44 124 GLU A N 1
ATOM 1027 C CA . GLU A 1 124 ? 3.072 -3.775 -30.370 1.00 68.44 124 GLU A CA 1
ATOM 1028 C C . GLU A 1 124 ? 3.023 -2.233 -30.384 1.00 68.44 124 GLU A C 1
ATOM 1030 O O . GLU A 1 124 ? 3.188 -1.588 -29.339 1.00 68.44 124 GLU A O 1
ATOM 1035 N N . TRP A 1 125 ? 2.776 -1.638 -31.552 1.00 73.50 125 TRP A N 1
ATOM 1036 C CA . TRP A 1 125 ? 2.578 -0.199 -31.719 1.00 73.50 125 TRP A CA 1
ATOM 1037 C C . TRP A 1 125 ? 1.294 0.079 -32.498 1.00 73.50 125 TRP A C 1
ATOM 1039 O O . TRP A 1 125 ? 0.876 -0.714 -33.338 1.00 73.50 125 TRP A O 1
ATOM 1049 N N . ILE A 1 126 ? 0.657 1.209 -32.194 1.00 77.75 126 ILE A N 1
ATOM 1050 C CA . ILE A 1 126 ? -0.508 1.709 -32.920 1.00 77.75 126 ILE A CA 1
ATOM 1051 C C . ILE A 1 126 ? -0.139 3.095 -33.429 1.00 77.75 126 ILE A C 1
ATOM 1053 O O . ILE A 1 126 ? 0.396 3.913 -32.685 1.00 77.75 126 ILE A O 1
ATOM 1057 N N . ILE A 1 127 ? -0.410 3.368 -34.700 1.00 84.19 127 ILE A N 1
ATOM 1058 C CA . ILE A 1 127 ? -0.288 4.708 -35.275 1.00 84.19 127 ILE A CA 1
ATOM 1059 C C . ILE A 1 127 ? -1.648 5.068 -35.850 1.00 84.19 127 ILE A C 1
ATOM 1061 O O . ILE A 1 127 ? -2.218 4.319 -36.639 1.00 84.19 127 ILE A O 1
ATOM 1065 N N . CYS A 1 128 ? -2.176 6.208 -35.421 1.00 85.12 128 CYS A N 1
ATOM 1066 C CA . CYS A 1 128 ? -3.375 6.794 -35.989 1.00 85.12 128 CYS A CA 1
ATOM 1067 C C . CYS A 1 128 ? -2.976 7.669 -37.178 1.00 85.12 128 CYS A C 1
ATOM 1069 O O . CYS A 1 128 ? -2.085 8.513 -37.048 1.00 85.12 128 CYS A O 1
ATOM 1071 N N . ALA A 1 129 ? -3.636 7.458 -38.315 1.00 90.00 129 ALA A N 1
ATOM 1072 C CA . ALA A 1 129 ? -3.476 8.251 -39.522 1.00 90.00 129 ALA A CA 1
ATOM 1073 C C . ALA A 1 129 ? -4.774 9.014 -39.801 1.00 90.00 129 ALA A C 1
ATOM 1075 O O . ALA A 1 129 ? -5.812 8.400 -40.046 1.00 90.00 129 ALA A O 1
ATOM 1076 N N . SER A 1 130 ? -4.712 10.343 -39.787 1.00 88.81 130 SER A N 1
ATOM 1077 C CA . SER A 1 130 ? -5.847 11.213 -40.109 1.00 88.81 130 SER A CA 1
ATOM 1078 C C . SER A 1 130 ? -5.549 11.991 -41.383 1.00 88.81 130 SER A C 1
ATOM 1080 O O . SER A 1 130 ? -4.568 12.726 -41.427 1.00 88.81 130 SER A O 1
ATOM 1082 N N . LYS A 1 131 ? -6.381 11.860 -42.422 1.00 88.94 131 LYS A N 1
ATOM 1083 C CA . LYS A 1 131 ? -6.266 12.668 -43.646 1.00 88.94 131 LYS A CA 1
ATOM 1084 C C . LYS A 1 131 ? -7.075 13.953 -43.486 1.00 88.94 131 LYS A C 1
ATOM 1086 O O . LYS A 1 131 ? -8.266 13.891 -43.192 1.00 88.94 131 LYS A O 1
ATOM 1091 N N . TYR A 1 132 ? -6.450 15.104 -43.709 1.00 85.94 132 TYR A N 1
ATOM 1092 C CA . TYR A 1 132 ? -7.118 16.403 -43.691 1.00 85.94 132 TYR A CA 1
ATOM 1093 C C . TYR A 1 132 ? -6.608 17.267 -44.845 1.00 85.94 132 TYR A C 1
ATOM 1095 O O . TYR A 1 132 ? -5.403 17.475 -44.972 1.00 85.94 132 TYR A O 1
ATOM 1103 N N . ARG A 1 133 ? -7.535 17.723 -45.705 1.00 83.50 133 ARG A N 1
ATOM 1104 C CA . ARG A 1 133 ? -7.258 18.551 -46.899 1.00 83.50 133 ARG A CA 1
ATOM 1105 C C . ARG A 1 133 ? -6.070 18.042 -47.733 1.00 83.50 133 ARG A C 1
ATOM 1107 O O . ARG A 1 133 ? -5.140 18.777 -48.048 1.00 83.50 133 ARG A O 1
ATOM 1114 N N . GLY A 1 134 ? -6.081 16.738 -48.011 1.00 82.56 134 GLY A N 1
ATOM 1115 C CA . GLY A 1 134 ? -5.070 16.075 -48.839 1.00 82.56 134 GLY A CA 1
ATOM 1116 C C . GLY A 1 134 ? -3.773 15.665 -48.132 1.00 82.56 134 GLY A C 1
ATOM 1117 O O . GLY A 1 134 ? -3.034 14.873 -48.711 1.00 82.56 134 GLY A O 1
ATOM 1118 N N . THR A 1 135 ? -3.513 16.119 -46.901 1.00 88.06 135 THR A N 1
ATOM 1119 C CA . THR A 1 135 ? -2.304 15.776 -46.123 1.00 88.06 135 THR A CA 1
ATOM 1120 C C . THR A 1 135 ? -2.612 14.743 -45.035 1.00 88.06 135 THR A C 1
ATOM 1122 O O . THR A 1 135 ? -3.665 14.795 -44.393 1.00 88.06 135 THR A O 1
ATOM 1125 N N . ILE A 1 136 ? -1.705 13.784 -44.820 1.00 91.31 136 ILE A N 1
ATOM 1126 C CA . ILE A 1 136 ? -1.860 12.701 -43.836 1.00 91.31 136 ILE A CA 1
ATOM 1127 C C . ILE A 1 136 ? -1.110 13.040 -42.544 1.00 91.31 136 ILE A C 1
ATOM 1129 O O . ILE A 1 136 ? 0.090 13.275 -42.547 1.00 91.31 136 ILE A O 1
ATOM 1133 N N . TYR A 1 137 ? -1.791 13.001 -41.407 1.00 91.50 137 TYR A N 1
ATOM 1134 C CA . TYR A 1 137 ? -1.209 13.249 -40.091 1.00 91.50 137 TYR A CA 1
ATOM 1135 C C . TYR A 1 137 ? -1.045 11.927 -39.348 1.00 91.50 137 TYR A C 1
ATOM 1137 O O . TYR A 1 137 ? -2.036 11.261 -39.049 1.00 91.50 137 TYR A O 1
ATOM 1145 N N . LEU A 1 138 ? 0.199 11.554 -39.045 1.00 90.31 138 LEU A N 1
ATOM 1146 C CA . LEU A 1 138 ? 0.543 10.326 -38.333 1.00 90.31 138 LEU A CA 1
ATOM 1147 C C . LEU A 1 138 ? 0.894 10.635 -36.880 1.00 90.31 138 LEU A C 1
ATOM 1149 O O . LEU A 1 138 ? 1.849 11.356 -36.585 1.00 90.31 138 LEU A O 1
ATOM 1153 N N . CYS A 1 139 ? 0.150 10.037 -35.957 1.00 85.62 139 CYS A N 1
ATOM 1154 C CA . CYS A 1 139 ? 0.388 10.162 -34.527 1.00 85.62 139 CYS A CA 1
ATOM 1155 C C . CYS A 1 139 ? 0.470 8.772 -33.900 1.00 85.62 139 CYS A C 1
ATOM 1157 O O . CYS A 1 139 ? -0.432 7.952 -34.065 1.00 85.62 139 CYS A O 1
ATOM 1159 N N . GLU A 1 140 ? 1.556 8.498 -33.181 1.00 78.25 140 GLU A N 1
ATOM 1160 C CA . GLU A 1 140 ? 1.669 7.268 -32.400 1.00 78.25 140 GLU A CA 1
ATOM 1161 C C . GLU A 1 140 ? 0.617 7.271 -31.276 1.00 78.25 140 GLU A C 1
ATOM 1163 O O . GLU A 1 140 ? 0.312 8.293 -30.667 1.00 78.25 140 GLU A O 1
ATOM 1168 N N . PHE A 1 141 ? 0.018 6.117 -31.025 1.00 71.31 141 PHE A N 1
ATOM 1169 C CA . PHE A 1 141 ? -0.883 5.871 -29.911 1.00 71.31 141 PHE A CA 1
ATOM 1170 C C . PHE A 1 141 ? -0.340 4.691 -29.106 1.00 71.31 141 PHE A C 1
ATOM 1172 O O . PHE A 1 141 ? 0.229 3.737 -29.644 1.00 71.31 141 PHE A O 1
ATOM 1179 N N . TYR A 1 142 ? -0.511 4.745 -27.788 1.00 59.88 142 TYR A N 1
ATOM 1180 C CA . TYR A 1 142 ? -0.190 3.605 -26.941 1.00 59.88 142 TYR A CA 1
ATOM 1181 C C . TYR A 1 142 ? -1.210 2.489 -27.175 1.00 59.88 142 TYR A C 1
ATOM 1183 O O . TYR A 1 142 ? -2.397 2.755 -27.333 1.00 59.88 142 TYR A O 1
ATOM 1191 N N . SER A 1 143 ? -0.764 1.230 -27.147 1.00 55.72 143 SER A N 1
ATOM 1192 C CA . SER A 1 143 ? -1.702 0.123 -26.969 1.00 55.72 143 SER A CA 1
ATOM 1193 C C . SER A 1 143 ? -2.300 0.194 -25.563 1.00 55.72 143 SER A C 1
ATOM 1195 O O . SER A 1 143 ? -1.587 0.521 -24.605 1.00 55.72 143 SER A O 1
ATOM 1197 N N . ASP A 1 144 ? -3.577 -0.172 -25.414 1.00 50.97 144 ASP A N 1
ATOM 1198 C CA . ASP A 1 144 ? -4.274 -0.198 -24.118 1.00 50.97 144 ASP A CA 1
ATOM 1199 C C . ASP A 1 144 ? -3.461 -0.937 -23.040 1.00 50.97 144 ASP A C 1
ATOM 1201 O O . ASP A 1 144 ? -3.447 -0.546 -21.875 1.00 50.97 144 ASP A O 1
ATOM 1205 N N . LYS A 1 145 ? -2.698 -1.973 -23.429 1.00 47.78 145 LYS A N 1
ATOM 1206 C CA . LYS A 1 145 ? -1.786 -2.728 -22.551 1.00 47.78 145 LYS A CA 1
ATOM 1207 C C . LYS A 1 145 ? -0.598 -1.892 -22.054 1.00 47.78 145 LYS A C 1
ATOM 1209 O O . LYS A 1 145 ? -0.215 -2.025 -20.890 1.00 47.78 145 LYS A O 1
ATOM 1214 N N . ARG A 1 146 ? 0.007 -1.054 -22.907 1.00 46.28 146 ARG A N 1
ATOM 1215 C CA . ARG A 1 146 ? 1.192 -0.227 -22.597 1.00 46.28 146 ARG A CA 1
ATOM 1216 C C . ARG A 1 146 ? 0.806 0.979 -21.741 1.00 46.28 146 ARG A C 1
ATOM 1218 O O . ARG A 1 146 ? 1.505 1.264 -20.770 1.00 46.28 146 ARG A O 1
ATOM 1225 N N . GLU A 1 147 ? -0.345 1.593 -22.011 1.00 42.56 147 GLU A N 1
ATOM 1226 C CA . GLU A 1 147 ? -0.934 2.633 -21.161 1.00 42.56 147 GLU A CA 1
ATOM 1227 C C . GLU A 1 147 ? -1.312 2.066 -19.781 1.00 42.56 147 GLU A C 1
ATOM 1229 O O . GLU A 1 147 ? -0.909 2.619 -18.756 1.00 42.56 147 GLU A O 1
ATOM 1234 N N . HIS A 1 148 ? -1.929 0.873 -19.716 1.00 43.34 148 HIS A N 1
ATOM 1235 C CA . HIS A 1 148 ? -2.177 0.183 -18.443 1.00 43.34 148 HIS A CA 1
ATOM 1236 C C . HIS A 1 148 ? -0.883 -0.095 -17.670 1.00 43.34 148 HIS A C 1
ATOM 1238 O O . HIS A 1 148 ? -0.863 0.030 -16.445 1.00 43.34 148 HIS A O 1
ATOM 1244 N N . HIS A 1 149 ? 0.197 -0.483 -18.355 1.00 42.44 149 HIS A N 1
ATOM 1245 C CA . HIS A 1 149 ? 1.484 -0.770 -17.726 1.00 42.44 149 HIS A CA 1
ATOM 1246 C C . HIS A 1 149 ? 2.179 0.502 -17.223 1.00 42.44 149 HIS A C 1
ATOM 1248 O O . HIS A 1 149 ? 2.725 0.492 -16.123 1.00 42.44 149 HIS A O 1
ATOM 1254 N N . TYR A 1 150 ? 2.134 1.596 -17.983 1.00 44.50 150 TYR A N 1
ATOM 1255 C CA . TYR A 1 150 ? 2.807 2.855 -17.655 1.00 44.50 150 TYR A CA 1
ATOM 1256 C C . TYR A 1 150 ? 2.052 3.657 -16.583 1.00 44.50 150 TYR A C 1
ATOM 1258 O O . TYR A 1 150 ? 2.657 4.174 -15.645 1.00 44.50 150 TYR A O 1
ATOM 1266 N N . VAL A 1 151 ? 0.717 3.672 -16.650 1.00 45.69 151 VAL A N 1
ATOM 1267 C CA . VAL A 1 151 ? -0.156 4.336 -15.669 1.00 45.69 151 VAL A CA 1
ATOM 1268 C C . VAL A 1 151 ? -0.214 3.558 -14.344 1.00 45.69 151 VAL A C 1
ATOM 1270 O O . VAL A 1 151 ? -0.363 4.163 -13.280 1.00 45.69 151 VAL A O 1
ATOM 1273 N N . ASN A 1 152 ? -0.030 2.227 -14.358 1.00 46.28 152 ASN A N 1
ATOM 1274 C CA . ASN A 1 152 ? -0.154 1.389 -13.152 1.00 46.28 152 ASN A CA 1
ATOM 1275 C C . ASN A 1 152 ? 1.143 0.770 -12.606 1.00 46.28 152 ASN A C 1
ATOM 1277 O O . ASN A 1 152 ? 1.112 0.203 -11.506 1.00 46.28 152 ASN A O 1
ATOM 1281 N N . ALA A 1 153 ? 2.293 0.864 -13.279 1.00 53.28 153 ALA A N 1
ATOM 1282 C CA . ALA A 1 153 ? 3.556 0.371 -12.723 1.00 53.28 153 ALA A CA 1
ATOM 1283 C C . ALA A 1 153 ? 4.123 1.349 -11.685 1.00 53.28 153 ALA A C 1
ATOM 1285 O O . ALA A 1 153 ? 5.076 2.084 -11.922 1.00 53.28 153 ALA A O 1
ATOM 1286 N N . SER A 1 154 ? 3.564 1.326 -10.473 1.00 65.69 154 SER A N 1
ATOM 1287 C CA . SER A 1 154 ? 4.237 1.943 -9.327 1.00 65.69 154 SER A CA 1
ATOM 1288 C C . SER A 1 154 ? 5.652 1.361 -9.188 1.00 65.69 154 SER A C 1
ATOM 1290 O O . SER A 1 154 ? 5.845 0.156 -9.362 1.00 65.69 154 SER A O 1
ATOM 1292 N N . MET A 1 155 ? 6.642 2.174 -8.802 1.00 75.12 155 MET A N 1
ATOM 1293 C CA . MET A 1 155 ? 8.011 1.702 -8.516 1.00 75.12 155 MET A CA 1
ATOM 1294 C C . MET A 1 155 ? 8.035 0.471 -7.594 1.00 75.12 155 MET A C 1
ATOM 1296 O O . MET A 1 155 ? 8.893 -0.400 -7.715 1.00 75.12 155 MET A O 1
ATOM 1300 N N . ASN A 1 156 ? 7.053 0.357 -6.698 1.00 83.62 156 ASN A N 1
ATOM 1301 C CA . ASN A 1 156 ? 6.899 -0.786 -5.803 1.00 83.62 156 ASN A CA 1
ATOM 1302 C C . ASN A 1 156 ? 6.509 -2.080 -6.535 1.00 83.62 156 ASN A C 1
ATOM 1304 O O . ASN A 1 156 ? 6.979 -3.147 -6.147 1.00 83.62 156 ASN A O 1
ATOM 1308 N N . LYS A 1 157 ? 5.723 -2.002 -7.617 1.00 84.31 157 LYS A N 1
ATOM 1309 C CA . LYS A 1 157 ? 5.439 -3.147 -8.494 1.00 84.31 157 LYS A CA 1
ATOM 1310 C C . LYS A 1 157 ? 6.703 -3.629 -9.187 1.00 84.31 157 LYS A C 1
ATOM 1312 O O . LYS A 1 157 ? 6.981 -4.821 -9.142 1.00 84.31 157 LYS A O 1
ATOM 1317 N N . LEU A 1 158 ? 7.502 -2.725 -9.754 1.00 86.00 158 LEU A N 1
ATOM 1318 C CA . LEU A 1 158 ? 8.772 -3.086 -10.397 1.00 86.00 158 LEU A CA 1
ATOM 1319 C C . LEU A 1 158 ? 9.747 -3.732 -9.402 1.00 86.00 158 LEU A C 1
ATOM 1321 O O . LEU A 1 158 ? 10.311 -4.787 -9.693 1.00 86.00 158 LEU A O 1
ATOM 1325 N N . LYS A 1 159 ? 9.871 -3.167 -8.192 1.00 87.56 159 LYS A N 1
ATOM 1326 C CA . LYS A 1 159 ? 10.655 -3.765 -7.097 1.00 87.56 159 LYS A CA 1
ATOM 1327 C C . LYS A 1 159 ? 10.168 -5.175 -6.755 1.00 87.56 159 LYS A C 1
ATOM 1329 O O . LYS A 1 159 ? 10.980 -6.091 -6.634 1.00 87.56 159 LYS A O 1
ATOM 1334 N N . PHE A 1 160 ? 8.854 -5.367 -6.638 1.00 90.31 160 PHE A N 1
ATOM 1335 C CA . PHE A 1 160 ? 8.286 -6.678 -6.332 1.00 90.31 160 PHE A CA 1
ATOM 1336 C C . PHE A 1 160 ? 8.502 -7.674 -7.479 1.00 90.31 160 PHE A C 1
ATOM 1338 O O . PHE A 1 160 ? 8.928 -8.794 -7.228 1.00 90.31 160 PHE A O 1
ATOM 1345 N N . MET A 1 161 ? 8.294 -7.265 -8.734 1.00 88.69 161 MET A N 1
ATOM 1346 C CA . MET A 1 161 ? 8.523 -8.103 -9.917 1.00 88.69 161 MET A CA 1
ATOM 1347 C C . MET A 1 161 ? 9.991 -8.517 -10.058 1.00 88.69 161 MET A C 1
ATOM 1349 O O . MET A 1 161 ? 10.268 -9.677 -10.349 1.00 88.69 161 MET A O 1
ATOM 1353 N N . SER A 1 162 ? 10.935 -7.612 -9.784 1.00 91.31 162 SER A N 1
ATOM 1354 C CA . SER A 1 162 ? 12.366 -7.943 -9.714 1.00 91.31 162 SER A CA 1
ATOM 1355 C C . SER A 1 162 ? 12.644 -9.011 -8.652 1.00 91.31 162 SER A C 1
ATOM 1357 O O . SER A 1 162 ? 13.342 -9.991 -8.907 1.00 91.31 162 SER A O 1
ATOM 1359 N N . PHE A 1 163 ? 12.020 -8.889 -7.478 1.00 91.19 163 PHE A N 1
ATOM 1360 C CA . PHE A 1 163 ? 12.102 -9.906 -6.437 1.00 91.19 163 PHE A CA 1
ATOM 1361 C C . PHE A 1 163 ? 11.539 -11.267 -6.888 1.00 91.19 163 PHE A C 1
ATOM 1363 O O . PHE A 1 163 ? 12.148 -12.285 -6.573 1.00 91.19 163 PHE A O 1
ATOM 1370 N N . LEU A 1 164 ? 10.467 -11.306 -7.691 1.00 92.44 164 LEU A N 1
ATOM 1371 C CA . LEU A 1 164 ? 9.894 -12.565 -8.203 1.00 92.44 164 LEU A CA 1
ATOM 1372 C C . LEU A 1 164 ? 10.811 -13.322 -9.149 1.00 92.44 164 LEU A C 1
ATOM 1374 O O . LEU A 1 164 ? 10.754 -14.548 -9.201 1.00 92.44 164 LEU A O 1
ATOM 1378 N N . ARG A 1 165 ? 11.661 -12.598 -9.877 1.00 93.12 165 ARG A N 1
ATOM 1379 C CA . ARG A 1 165 ? 12.640 -13.195 -10.790 1.00 93.12 165 ARG A CA 1
ATOM 1380 C C . ARG A 1 165 ? 13.750 -13.935 -10.041 1.00 93.12 165 ARG A C 1
ATOM 1382 O O . ARG A 1 165 ? 14.396 -14.795 -10.628 1.00 93.12 165 ARG A O 1
ATOM 1389 N N . LYS A 1 166 ? 13.956 -13.653 -8.747 1.00 93.31 166 LYS A N 1
ATOM 1390 C CA . LYS A 1 166 ? 14.943 -14.350 -7.911 1.00 93.31 166 LYS A CA 1
ATOM 1391 C C . LYS A 1 166 ? 14.432 -15.752 -7.574 1.00 93.31 166 LYS A C 1
ATOM 1393 O O . LYS A 1 166 ? 13.597 -15.912 -6.686 1.00 93.31 166 LYS A O 1
ATOM 1398 N N . ARG A 1 167 ? 14.933 -16.767 -8.272 1.00 94.69 167 ARG A N 1
ATOM 1399 C CA . ARG A 1 167 ? 14.602 -18.185 -8.061 1.00 94.69 167 ARG A CA 1
ATOM 1400 C C . ARG A 1 167 ? 15.875 -19.024 -8.026 1.00 94.69 167 ARG A C 1
ATOM 1402 O O . ARG A 1 167 ? 16.896 -18.616 -8.565 1.00 94.69 167 ARG A O 1
ATOM 1409 N N . CYS A 1 168 ? 15.817 -20.179 -7.370 1.00 94.94 168 CYS A N 1
ATOM 1410 C CA . CYS A 1 168 ? 16.886 -21.166 -7.479 1.00 94.94 168 CYS A CA 1
ATOM 1411 C C . CYS A 1 168 ? 16.830 -21.783 -8.885 1.00 94.94 168 CYS A C 1
ATOM 1413 O O . CYS A 1 168 ? 15.757 -22.228 -9.292 1.00 94.94 168 CYS A O 1
ATOM 1415 N N . ASN A 1 169 ? 17.949 -21.779 -9.618 1.00 94.75 169 ASN A N 1
ATOM 1416 C CA . ASN A 1 169 ? 17.988 -22.277 -10.998 1.00 94.75 169 ASN A CA 1
ATOM 1417 C C . ASN A 1 169 ? 17.830 -23.801 -11.079 1.00 94.75 169 ASN A C 1
ATOM 1419 O O . ASN A 1 169 ? 17.166 -24.274 -11.991 1.00 94.75 169 ASN A O 1
ATOM 1423 N N . VAL A 1 170 ? 18.389 -24.553 -10.120 1.00 96.31 170 VAL A N 1
ATOM 1424 C CA . VAL A 1 170 ? 18.356 -26.029 -10.144 1.00 96.31 170 VAL A CA 1
ATOM 1425 C C . VAL A 1 170 ? 16.985 -26.591 -9.772 1.00 96.31 170 VAL A C 1
ATOM 1427 O O . VAL A 1 170 ? 16.440 -27.429 -10.476 1.00 96.31 170 VAL A O 1
ATOM 1430 N N . ASN A 1 171 ? 16.399 -26.119 -8.672 1.00 94.06 171 ASN A N 1
ATOM 1431 C CA . ASN A 1 171 ? 15.068 -26.525 -8.237 1.00 94.06 171 ASN A CA 1
ATOM 1432 C C . ASN A 1 171 ? 14.358 -25.321 -7.602 1.00 94.06 171 ASN A C 1
ATOM 1434 O O . ASN A 1 171 ? 14.642 -24.975 -6.447 1.00 94.06 171 ASN A O 1
ATOM 1438 N N . PRO A 1 172 ? 13.408 -24.692 -8.317 1.00 94.69 172 PRO A N 1
ATOM 1439 C CA . PRO A 1 172 ? 12.675 -23.536 -7.818 1.00 94.69 172 PRO A CA 1
ATOM 1440 C C . PRO A 1 172 ? 11.965 -23.770 -6.478 1.00 94.69 172 PRO A C 1
ATOM 1442 O O . PRO A 1 172 ? 11.837 -22.822 -5.703 1.00 94.69 172 PRO A O 1
ATOM 1445 N N . ALA A 1 173 ? 11.564 -25.009 -6.164 1.00 94.81 173 ALA A N 1
ATOM 1446 C CA . ALA A 1 173 ? 10.885 -25.346 -4.911 1.00 94.81 173 ALA A CA 1
ATOM 1447 C C . ALA A 1 173 ? 11.794 -25.224 -3.675 1.00 94.81 173 ALA A C 1
ATOM 1449 O O . ALA A 1 173 ? 11.305 -24.959 -2.579 1.00 94.81 173 ALA A O 1
ATOM 1450 N N . ARG A 1 174 ? 13.119 -25.361 -3.840 1.00 94.62 174 ARG A N 1
ATOM 1451 C CA . ARG A 1 174 ? 14.110 -25.132 -2.766 1.00 94.62 174 ARG A CA 1
ATOM 1452 C C . ARG A 1 174 ? 14.494 -23.657 -2.616 1.00 94.62 174 ARG A C 1
ATOM 1454 O O . ARG A 1 174 ? 15.201 -23.295 -1.678 1.00 94.62 174 ARG A O 1
ATOM 1461 N N . GLY A 1 175 ? 14.085 -22.814 -3.563 1.00 93.81 175 GLY A N 1
ATOM 1462 C CA . GLY A 1 175 ? 14.467 -21.412 -3.629 1.00 93.81 175 GLY A CA 1
ATOM 1463 C C . GLY A 1 175 ? 13.678 -20.491 -2.692 1.00 93.81 175 GLY A C 1
ATOM 1464 O O . GLY A 1 175 ? 12.911 -20.923 -1.831 1.00 93.81 175 GLY A O 1
ATOM 1465 N N . PRO A 1 176 ? 13.850 -19.170 -2.855 1.00 95.25 176 PRO A N 1
ATOM 1466 C CA . PRO A 1 176 ? 13.099 -18.188 -2.087 1.00 95.25 176 PRO A CA 1
ATOM 1467 C C . PRO A 1 176 ? 11.590 -18.270 -2.361 1.00 95.25 176 PRO A C 1
ATOM 1469 O O . PRO A 1 176 ? 11.137 -18.071 -3.484 1.00 95.25 176 PRO A O 1
ATOM 1472 N N . PHE A 1 177 ? 10.789 -18.463 -1.310 1.00 95.00 177 PHE A N 1
ATOM 1473 C CA . PHE A 1 177 ? 9.330 -18.423 -1.429 1.00 95.00 177 PHE A CA 1
ATOM 1474 C C . PHE A 1 177 ? 8.805 -16.997 -1.574 1.00 95.00 177 PHE A C 1
ATOM 1476 O O . PHE A 1 177 ? 9.024 -16.139 -0.706 1.00 95.00 177 PHE A O 1
ATOM 1483 N N . HIS A 1 178 ? 8.047 -16.753 -2.639 1.00 95.50 178 HIS A N 1
ATOM 1484 C CA . HIS A 1 178 ? 7.468 -15.446 -2.924 1.00 95.50 178 HIS A CA 1
ATOM 1485 C C . HIS A 1 178 ? 5.994 -15.391 -2.528 1.00 95.50 178 HIS A C 1
ATOM 1487 O O . HIS A 1 178 ? 5.103 -15.664 -3.328 1.00 95.50 178 HIS A O 1
ATOM 1493 N N . PHE A 1 179 ? 5.720 -15.012 -1.281 1.00 96.69 179 PHE A N 1
ATOM 1494 C CA . PHE A 1 179 ? 4.342 -14.851 -0.822 1.00 96.69 179 PHE A CA 1
ATOM 1495 C C . PHE A 1 179 ? 3.625 -13.710 -1.552 1.00 96.69 179 PHE A C 1
ATOM 1497 O O . PHE A 1 179 ? 4.210 -12.662 -1.816 1.00 96.69 179 PHE A O 1
ATOM 1504 N N . ARG A 1 180 ? 2.344 -13.922 -1.869 1.00 96.31 180 ARG A N 1
ATOM 1505 C CA . ARG A 1 180 ? 1.488 -12.947 -2.568 1.00 96.31 180 ARG A CA 1
ATOM 1506 C C . ARG A 1 180 ? 0.553 -12.191 -1.631 1.00 96.31 180 ARG A C 1
ATOM 1508 O O . ARG A 1 180 ? 0.290 -11.015 -1.854 1.00 96.31 180 ARG A O 1
ATOM 1515 N N . ALA A 1 181 ? 0.082 -12.852 -0.575 1.00 97.38 181 ALA A N 1
ATOM 1516 C CA . ALA A 1 181 ? -0.837 -12.265 0.394 1.00 97.38 181 ALA A CA 1
ATOM 1517 C C . ALA A 1 181 ? -0.179 -11.097 1.169 1.00 97.38 181 ALA A C 1
ATOM 1519 O O . ALA A 1 181 ? 0.947 -11.276 1.651 1.00 97.38 181 ALA A O 1
ATOM 1520 N N . PRO A 1 182 ? -0.846 -9.934 1.317 1.00 97.06 182 PRO A N 1
ATOM 1521 C CA . PRO A 1 182 ? -0.319 -8.769 2.044 1.00 97.06 182 PRO A CA 1
ATOM 1522 C C . PRO A 1 182 ? 0.227 -9.073 3.453 1.00 97.06 182 PRO A C 1
ATOM 1524 O O . PRO A 1 182 ? 1.311 -8.631 3.823 1.00 97.06 182 PRO A O 1
ATOM 1527 N N . SER A 1 183 ? -0.485 -9.885 4.220 1.00 97.69 183 SER A N 1
ATOM 1528 C CA . SER A 1 183 ? -0.168 -10.399 5.555 1.00 97.69 183 SER A CA 1
ATOM 1529 C C . SER A 1 183 ? 1.137 -11.180 5.568 1.00 97.69 183 SER A C 1
ATOM 1531 O O . SER A 1 183 ? 1.974 -10.984 6.447 1.00 97.69 183 SER A O 1
ATOM 1533 N N . LYS A 1 184 ? 1.358 -12.039 4.569 1.00 97.75 184 LYS A N 1
ATOM 1534 C CA . LYS A 1 184 ? 2.598 -12.808 4.430 1.00 97.75 184 LYS A CA 1
ATOM 1535 C C . LYS A 1 184 ? 3.751 -11.953 3.914 1.00 97.75 184 LYS A C 1
ATOM 1537 O O . LYS A 1 184 ? 4.890 -12.219 4.286 1.00 97.75 184 LYS A O 1
ATOM 1542 N N . ILE A 1 185 ? 3.475 -10.919 3.117 1.00 97.00 185 ILE A N 1
ATOM 1543 C CA . ILE A 1 185 ? 4.475 -9.909 2.746 1.00 97.00 185 ILE A CA 1
ATOM 1544 C C . ILE A 1 185 ? 4.931 -9.163 4.004 1.00 97.00 185 ILE A C 1
ATOM 1546 O O . ILE A 1 185 ? 6.126 -9.129 4.279 1.00 97.00 185 ILE A O 1
ATOM 1550 N N . PHE A 1 186 ? 3.995 -8.659 4.814 1.00 97.12 186 PHE A N 1
ATOM 1551 C CA . PHE A 1 186 ? 4.305 -7.994 6.081 1.00 97.12 186 PHE A CA 1
ATOM 1552 C C . PHE A 1 186 ? 5.067 -8.917 7.042 1.00 97.12 186 PHE A C 1
ATOM 1554 O O . PHE A 1 186 ? 6.121 -8.544 7.552 1.00 97.12 186 PHE A O 1
ATOM 1561 N N . TRP A 1 187 ? 4.600 -10.157 7.223 1.00 98.19 187 TRP A N 1
ATOM 1562 C CA . TRP A 1 187 ? 5.285 -11.159 8.042 1.00 98.19 187 TRP A CA 1
ATOM 1563 C C . TRP A 1 187 ? 6.710 -11.438 7.546 1.00 98.19 187 TRP A C 1
ATOM 1565 O O . TRP A 1 187 ? 7.630 -11.546 8.353 1.00 98.19 187 TRP A O 1
ATOM 1575 N N . LYS A 1 188 ? 6.924 -11.512 6.223 1.00 97.12 188 LYS A N 1
ATOM 1576 C CA . LYS A 1 188 ? 8.256 -11.709 5.636 1.00 97.12 188 LYS A CA 1
ATOM 1577 C C . LYS A 1 188 ? 9.175 -10.512 5.895 1.00 97.12 188 LYS A C 1
ATOM 1579 O O . LYS A 1 188 ? 10.349 -10.731 6.183 1.00 97.12 188 LYS A O 1
ATOM 1584 N N . THR A 1 189 ? 8.649 -9.286 5.847 1.00 96.88 189 THR A N 1
ATOM 1585 C CA . THR A 1 189 ? 9.389 -8.068 6.212 1.00 96.88 189 THR A CA 1
ATOM 1586 C C . THR A 1 189 ? 9.809 -8.099 7.680 1.00 96.88 189 THR A C 1
ATOM 1588 O O . THR A 1 189 ? 10.992 -7.949 7.968 1.00 96.88 189 THR A O 1
ATOM 1591 N N . VAL A 1 190 ? 8.883 -8.395 8.601 1.00 97.88 190 VAL A N 1
ATOM 1592 C CA . VAL A 1 190 ? 9.194 -8.498 10.039 1.00 97.88 190 VAL A CA 1
ATOM 1593 C C . VAL A 1 190 ? 10.193 -9.626 10.315 1.00 97.88 190 VAL A C 1
ATOM 1595 O O . VAL A 1 190 ? 11.156 -9.438 11.051 1.00 97.88 190 VAL A O 1
ATOM 1598 N N . ARG A 1 191 ? 10.044 -10.784 9.660 1.00 98.00 191 ARG A N 1
ATOM 1599 C CA . ARG A 1 191 ? 11.021 -11.884 9.726 1.00 98.00 191 ARG A CA 1
ATOM 1600 C C . ARG A 1 191 ? 12.416 -11.465 9.259 1.00 98.00 191 ARG A C 1
ATOM 1602 O O . ARG A 1 191 ? 13.393 -11.996 9.774 1.00 98.00 191 ARG A O 1
ATOM 1609 N N . GLY A 1 192 ? 12.517 -10.565 8.281 1.00 97.69 192 GLY A N 1
ATOM 1610 C CA . GLY A 1 192 ? 13.793 -10.019 7.814 1.00 97.69 192 GLY A CA 1
ATOM 1611 C C . GLY A 1 192 ? 14.481 -9.111 8.837 1.00 97.69 192 GLY A C 1
ATOM 1612 O O . GLY A 1 192 ? 15.702 -9.035 8.833 1.00 97.69 192 GLY A O 1
ATOM 1613 N N . MET A 1 193 ? 13.711 -8.479 9.727 1.00 98.12 193 MET A N 1
ATOM 1614 C CA . MET A 1 193 ? 14.206 -7.596 10.794 1.00 98.12 193 MET A CA 1
ATOM 1615 C C . MET A 1 193 ? 14.577 -8.349 12.083 1.00 98.12 193 MET A C 1
ATOM 1617 O O . MET A 1 193 ? 15.213 -7.786 12.966 1.00 98.12 193 MET A O 1
ATOM 1621 N N . ILE A 1 194 ? 14.173 -9.617 12.212 1.00 96.75 194 ILE A N 1
ATOM 1622 C CA . ILE A 1 194 ? 14.410 -10.460 13.392 1.00 96.75 194 ILE A CA 1
ATOM 1623 C C . ILE A 1 194 ? 15.490 -11.507 13.063 1.00 96.75 194 ILE A C 1
ATOM 1625 O O . ILE A 1 194 ? 15.478 -12.058 11.956 1.00 96.75 194 ILE A O 1
ATOM 1629 N N . PRO A 1 195 ? 16.373 -11.883 14.015 1.00 97.62 195 PRO A N 1
ATOM 1630 C CA . PRO A 1 195 ? 17.313 -13.001 13.865 1.00 97.62 195 PRO A CA 1
ATOM 1631 C C . PRO A 1 195 ? 16.588 -14.364 13.867 1.00 97.62 195 PRO A C 1
ATOM 1633 O O . PRO A 1 195 ? 16.753 -15.194 14.754 1.00 97.62 195 PRO A O 1
ATOM 1636 N N . HIS A 1 196 ? 15.761 -14.614 12.852 1.00 97.44 196 HIS A N 1
ATOM 1637 C CA . HIS A 1 196 ? 14.799 -15.719 12.760 1.00 97.44 196 HIS A CA 1
ATOM 1638 C C . HIS A 1 196 ? 15.416 -17.121 12.633 1.00 97.44 196 HIS A C 1
ATOM 1640 O O . HIS A 1 196 ? 14.684 -18.110 12.622 1.00 97.44 196 HIS A O 1
ATOM 1646 N N . LYS A 1 197 ? 16.740 -17.219 12.476 1.00 97.31 197 LYS A N 1
ATOM 1647 C CA . LYS A 1 197 ? 17.453 -18.503 12.479 1.00 97.31 197 LYS A CA 1
ATOM 1648 C C . LYS A 1 197 ? 17.660 -19.032 13.904 1.00 97.31 197 LYS A C 1
ATOM 1650 O O . LYS A 1 197 ? 17.684 -20.246 14.084 1.00 97.31 197 LYS A O 1
ATOM 1655 N N . THR A 1 198 ? 17.745 -18.148 14.903 1.00 98.06 198 THR A N 1
ATOM 1656 C CA . THR A 1 198 ? 17.903 -18.528 16.317 1.00 98.06 198 THR A CA 1
ATOM 1657 C C . THR A 1 198 ? 16.574 -18.974 16.921 1.00 98.06 198 THR A C 1
ATOM 1659 O O . THR A 1 198 ? 15.504 -18.589 16.442 1.00 98.06 198 THR A O 1
ATOM 1662 N N . GLN A 1 199 ? 16.622 -19.757 18.002 1.00 98.25 199 GLN A N 1
ATOM 1663 C CA . GLN A 1 199 ? 15.408 -20.209 18.686 1.00 98.25 199 GLN A CA 1
ATOM 1664 C C . GLN A 1 199 ? 14.582 -19.032 19.224 1.00 98.25 199 GLN A C 1
ATOM 1666 O O . GLN A 1 199 ? 13.389 -18.938 18.941 1.00 98.25 199 GLN A O 1
ATOM 1671 N N . ARG A 1 200 ? 15.241 -18.052 19.857 1.00 98.06 200 ARG A N 1
ATOM 1672 C CA . ARG A 1 200 ? 14.610 -16.802 20.312 1.00 98.06 200 ARG A CA 1
ATOM 1673 C C . ARG A 1 200 ? 13.870 -16.080 19.181 1.00 98.06 200 ARG A C 1
ATOM 1675 O O . ARG A 1 200 ? 12.749 -15.613 19.375 1.00 98.06 200 ARG A O 1
ATOM 1682 N N . GLY A 1 201 ? 14.477 -15.991 17.994 1.00 97.94 201 GLY A N 1
ATOM 1683 C CA . GLY A 1 201 ? 13.851 -15.372 16.825 1.00 97.94 201 GLY A CA 1
ATOM 1684 C C . GLY A 1 201 ? 12.639 -16.153 16.310 1.00 97.94 201 GLY A C 1
ATOM 1685 O O . GLY A 1 201 ? 11.625 -15.550 15.950 1.00 97.94 201 GLY A O 1
ATOM 1686 N N . LYS A 1 202 ? 12.708 -17.491 16.317 1.00 97.75 202 LYS A N 1
ATOM 1687 C CA . LYS A 1 202 ? 11.572 -18.363 15.974 1.00 97.75 202 LYS A CA 1
ATOM 1688 C C . LYS A 1 202 ? 10.412 -18.181 16.957 1.00 97.75 202 LYS A C 1
ATOM 1690 O O . LYS A 1 202 ? 9.269 -18.049 16.523 1.00 97.75 202 LYS A O 1
ATOM 1695 N N . ASP A 1 203 ? 10.699 -18.105 18.254 1.00 98.12 203 ASP A N 1
ATOM 1696 C CA . ASP A 1 203 ? 9.683 -17.906 19.291 1.00 98.12 203 ASP A CA 1
ATOM 1697 C C . ASP A 1 203 ? 9.024 -16.525 19.188 1.00 98.12 203 ASP A C 1
ATOM 1699 O O . ASP A 1 203 ? 7.801 -16.412 19.292 1.00 98.12 203 ASP A O 1
ATOM 1703 N N . ALA A 1 204 ? 9.803 -15.479 18.890 1.00 98.06 204 ALA A N 1
ATOM 1704 C CA . ALA A 1 204 ? 9.273 -14.146 18.613 1.00 98.06 204 ALA A CA 1
ATOM 1705 C C . ALA A 1 204 ? 8.318 -14.148 17.405 1.00 98.06 204 ALA A C 1
ATOM 1707 O O . ALA A 1 204 ? 7.224 -13.587 17.477 1.00 98.06 204 ALA A O 1
ATOM 1708 N N . LEU A 1 205 ? 8.682 -14.836 16.317 1.00 97.50 205 LEU A N 1
ATOM 1709 C CA . LEU A 1 205 ? 7.807 -14.974 15.149 1.00 97.50 205 LEU A CA 1
ATOM 1710 C C . LEU A 1 205 ? 6.550 -15.801 15.431 1.00 97.50 205 LEU A C 1
ATOM 1712 O O . LEU A 1 205 ? 5.520 -15.522 14.824 1.00 97.50 205 LEU A O 1
ATOM 1716 N N . ARG A 1 206 ? 6.599 -16.772 16.354 1.00 97.25 206 ARG A N 1
ATOM 1717 C CA . ARG A 1 206 ? 5.416 -17.550 16.767 1.00 97.25 206 ARG A CA 1
ATOM 1718 C C . ARG A 1 206 ? 4.384 -16.691 17.504 1.00 97.25 206 ARG A C 1
ATOM 1720 O O . ARG A 1 206 ? 3.187 -16.943 17.392 1.00 97.25 206 ARG A O 1
ATOM 1727 N N . ARG A 1 207 ? 4.830 -15.659 18.228 1.00 97.94 207 ARG A N 1
ATOM 1728 C CA . ARG A 1 207 ? 3.945 -14.693 18.906 1.00 97.94 207 ARG A CA 1
ATOM 1729 C C . ARG A 1 207 ? 3.256 -13.740 17.927 1.00 97.94 207 ARG A C 1
ATOM 1731 O O . ARG A 1 207 ? 2.155 -13.270 18.205 1.00 97.94 207 ARG A O 1
ATOM 1738 N N . LEU A 1 208 ? 3.878 -13.463 16.780 1.00 97.75 208 LEU A N 1
ATOM 1739 C CA . LEU A 1 208 ? 3.318 -12.579 15.762 1.00 97.75 208 LEU A CA 1
ATOM 1740 C C . LEU A 1 208 ? 2.218 -13.286 14.956 1.00 97.75 208 LEU A C 1
ATOM 1742 O O . LEU A 1 208 ? 2.477 -14.224 14.204 1.00 97.75 208 LEU A O 1
ATOM 1746 N N . LYS A 1 209 ? 0.993 -12.760 15.035 1.00 96.62 209 LYS A N 1
ATOM 1747 C CA . LYS A 1 209 ? -0.144 -13.182 14.203 1.00 96.62 209 LYS A CA 1
ATOM 1748 C C . LYS A 1 209 ? -0.528 -12.049 13.254 1.00 96.62 209 LYS A C 1
ATOM 1750 O O . LYS A 1 209 ? -0.707 -10.916 13.688 1.00 96.62 209 LYS A O 1
ATOM 1755 N N . VAL A 1 210 ? -0.643 -12.355 11.962 1.00 97.69 210 VAL A N 1
ATOM 1756 C CA . VAL A 1 210 ? -0.944 -11.377 10.904 1.00 97.69 210 VAL A CA 1
ATOM 1757 C C . VAL A 1 210 ? -2.095 -11.905 10.059 1.00 97.69 210 VAL A C 1
ATOM 1759 O O . VAL A 1 210 ? -2.055 -13.056 9.626 1.00 97.69 210 VAL A O 1
ATOM 1762 N N . TYR A 1 211 ? -3.091 -11.059 9.805 1.00 97.25 211 TYR A N 1
ATOM 1763 C CA . TYR A 1 211 ? -4.309 -11.420 9.081 1.00 97.25 211 TYR A CA 1
ATOM 1764 C C . TYR A 1 211 ? -4.609 -10.418 7.964 1.00 97.25 211 TYR A C 1
ATOM 1766 O O . TYR A 1 211 ? -4.193 -9.262 8.031 1.00 97.25 211 TYR A O 1
ATOM 1774 N N . GLU A 1 212 ? -5.351 -10.867 6.953 1.00 95.94 212 GLU A N 1
ATOM 1775 C CA . GLU A 1 212 ? -6.034 -9.977 6.011 1.00 95.94 212 GLU A CA 1
ATOM 1776 C C . GLU A 1 212 ? -7.398 -9.598 6.579 1.00 95.94 212 GLU A C 1
ATOM 1778 O O . GLU A 1 212 ? -8.144 -10.469 7.026 1.00 95.94 212 GLU A O 1
ATOM 1783 N N . GLY A 1 213 ? -7.746 -8.313 6.542 1.00 95.12 213 GLY A N 1
ATOM 1784 C CA . GLY A 1 213 ? -8.966 -7.839 7.194 1.00 95.12 213 GLY A CA 1
ATOM 1785 C C . GLY A 1 213 ? -8.913 -8.025 8.714 1.00 95.12 213 GLY A C 1
ATOM 1786 O O . GLY A 1 213 ? -7.842 -8.025 9.322 1.00 95.12 213 GLY A O 1
ATOM 1787 N N . CYS A 1 214 ? -10.077 -8.138 9.346 1.00 95.12 214 CYS A N 1
ATOM 1788 C CA . CYS A 1 214 ? -10.203 -8.277 10.791 1.00 95.12 214 CYS A CA 1
ATOM 1789 C C . CYS A 1 214 ? -11.084 -9.491 11.129 1.00 95.12 214 CYS A C 1
ATOM 1791 O O . CYS A 1 214 ? -12.308 -9.358 11.192 1.00 95.12 214 CYS A O 1
ATOM 1793 N N . PRO A 1 215 ? -10.482 -10.683 11.300 1.00 95.25 215 PRO A N 1
ATOM 1794 C CA . PRO A 1 215 ? -11.237 -11.903 11.553 1.00 95.25 215 PRO A CA 1
ATOM 1795 C C . PRO A 1 215 ? -11.755 -11.970 13.001 1.00 95.25 215 PRO A C 1
ATOM 1797 O O . PRO A 1 215 ? -11.146 -11.379 13.900 1.00 95.25 215 PRO A O 1
ATOM 1800 N N . PRO A 1 216 ? -12.826 -12.739 13.268 1.00 93.62 216 PRO A N 1
ATOM 1801 C CA . PRO A 1 216 ? -13.201 -13.127 14.627 1.00 93.62 216 PRO A CA 1
ATOM 1802 C C . PRO A 1 216 ? -12.048 -13.871 15.325 1.00 93.62 216 PRO A C 1
ATOM 1804 O O . PRO A 1 216 ? -11.355 -14.651 14.668 1.00 93.62 216 PRO A O 1
ATOM 1807 N N . PRO A 1 217 ? -11.795 -13.652 16.630 1.00 93.75 217 PRO A N 1
ATOM 1808 C CA . PRO A 1 217 ? -12.539 -12.822 17.589 1.00 93.75 217 PRO A CA 1
ATOM 1809 C C . PRO A 1 217 ? -12.035 -11.365 17.696 1.00 93.75 217 PRO A C 1
ATOM 1811 O O . PRO A 1 217 ? -12.328 -10.670 18.671 1.00 93.75 217 PRO A O 1
ATOM 1814 N N . TYR A 1 218 ? -11.196 -10.903 16.764 1.00 94.69 218 TYR A N 1
ATOM 1815 C CA . TYR A 1 218 ? -10.544 -9.589 16.844 1.00 94.69 218 TYR A CA 1
ATOM 1816 C C . TYR A 1 218 ? -11.428 -8.439 16.359 1.00 94.69 218 TYR A C 1
ATOM 1818 O O . TYR A 1 218 ? -11.156 -7.283 16.677 1.00 94.69 218 TYR A O 1
ATOM 1826 N N . ASP A 1 219 ? -12.485 -8.746 15.615 1.00 92.31 219 ASP A N 1
ATOM 1827 C CA . ASP A 1 219 ? -13.469 -7.795 15.102 1.00 92.31 219 ASP A CA 1
ATOM 1828 C C . ASP A 1 219 ? -14.200 -7.020 16.205 1.00 92.31 219 ASP A C 1
ATOM 1830 O O . ASP A 1 219 ? -14.480 -5.835 16.021 1.00 92.31 219 ASP A O 1
ATOM 1834 N N . ARG A 1 220 ? -14.440 -7.664 17.354 1.00 89.12 220 ARG A N 1
ATOM 1835 C CA . ARG A 1 220 ? -15.076 -7.068 18.544 1.00 89.12 220 ARG A CA 1
ATOM 1836 C C . ARG A 1 220 ? -14.095 -6.385 19.498 1.00 89.12 220 ARG A C 1
ATOM 1838 O O . ARG A 1 220 ? -14.507 -5.685 20.419 1.00 89.12 220 ARG A O 1
ATOM 1845 N N . ARG A 1 221 ? -12.787 -6.584 19.318 1.00 91.69 221 ARG A N 1
ATOM 1846 C CA . ARG A 1 221 ? -11.769 -6.000 20.202 1.00 91.69 221 ARG A CA 1
ATOM 1847 C C . ARG A 1 221 ? -11.411 -4.586 19.749 1.00 91.69 221 ARG A C 1
ATOM 1849 O O . ARG A 1 221 ? -11.323 -4.296 18.554 1.00 91.69 221 ARG A O 1
ATOM 1856 N N . LYS A 1 222 ? -11.141 -3.691 20.707 1.00 92.25 222 LYS A N 1
ATOM 1857 C CA . LYS A 1 222 ? -10.605 -2.357 20.401 1.00 92.25 222 LYS A CA 1
ATOM 1858 C C . LYS A 1 222 ? -9.221 -2.519 19.770 1.00 92.25 222 LYS A C 1
ATOM 1860 O O . LYS A 1 222 ? -8.302 -3.042 20.392 1.00 92.25 222 LYS A O 1
ATOM 1865 N N . ARG A 1 223 ? -9.084 -2.078 18.522 1.00 93.12 223 ARG A N 1
ATOM 1866 C CA . ARG A 1 223 ? -7.810 -2.089 17.795 1.00 93.12 223 ARG A CA 1
ATOM 1867 C C . ARG A 1 223 ? -6.997 -0.861 18.178 1.00 93.12 223 ARG A C 1
ATOM 1869 O O . ARG A 1 223 ? -7.552 0.228 18.317 1.00 93.12 223 ARG A O 1
ATOM 1876 N N . VAL A 1 224 ? -5.695 -1.059 18.331 1.00 96.00 224 VAL A N 1
ATOM 1877 C CA . VAL A 1 224 ? -4.731 0.003 18.626 1.00 96.00 224 VAL A CA 1
ATOM 1878 C C . VAL A 1 224 ? -4.037 0.463 17.350 1.00 96.00 224 VAL A C 1
ATOM 1880 O O . VAL A 1 224 ? -4.027 -0.241 16.338 1.00 96.00 224 VAL A O 1
ATOM 1883 N N . VAL A 1 225 ? -3.474 1.663 17.403 1.00 93.94 225 VAL A N 1
ATOM 1884 C CA . VAL A 1 225 ? -2.740 2.291 16.305 1.00 93.94 225 VAL A CA 1
ATOM 1885 C C . VAL A 1 225 ? -1.349 2.652 16.814 1.00 93.94 225 VAL A C 1
ATOM 1887 O O . VAL A 1 225 ? -1.201 2.986 17.985 1.00 93.94 225 VAL A O 1
ATOM 1890 N N . VAL A 1 226 ? -0.341 2.579 15.944 1.00 93.69 226 VAL A N 1
ATOM 1891 C CA . VAL A 1 226 ? 1.039 2.984 16.245 1.00 93.69 226 VAL A CA 1
ATOM 1892 C C . VAL A 1 226 ? 1.311 4.321 15.544 1.00 93.69 226 VAL A C 1
ATOM 1894 O O . VAL A 1 226 ? 1.525 4.316 14.329 1.00 93.69 226 VAL A O 1
ATOM 1897 N N . PRO A 1 227 ? 1.286 5.467 16.254 1.00 93.88 227 PRO A N 1
ATOM 1898 C CA . PRO A 1 227 ? 1.399 6.787 15.629 1.00 93.88 227 PRO A CA 1
ATOM 1899 C C . PRO A 1 227 ? 2.693 6.985 14.838 1.00 93.88 227 PRO A C 1
ATOM 1901 O O . PRO A 1 227 ? 2.642 7.453 13.704 1.00 93.88 227 PRO A O 1
ATOM 1904 N N . GLY A 1 228 ? 3.829 6.519 15.370 1.00 94.56 228 GLY A N 1
ATOM 1905 C CA . GLY A 1 228 ? 5.138 6.606 14.707 1.00 94.56 228 GLY A CA 1
ATOM 1906 C C . GLY A 1 228 ? 5.276 5.789 13.415 1.00 94.56 228 GLY A C 1
ATOM 1907 O O . GLY A 1 228 ? 6.291 5.893 12.739 1.00 94.56 228 GLY A O 1
ATOM 1908 N N . ALA A 1 229 ? 4.270 4.984 13.057 1.00 91.12 229 ALA A N 1
ATOM 1909 C CA . ALA A 1 229 ? 4.204 4.245 11.795 1.00 91.12 229 ALA A CA 1
ATOM 1910 C C . ALA A 1 229 ? 3.001 4.662 10.925 1.00 91.12 229 ALA A C 1
ATOM 1912 O O . ALA A 1 229 ? 2.737 4.056 9.881 1.00 91.12 229 ALA A O 1
ATOM 1913 N N . MET A 1 230 ? 2.229 5.672 11.342 1.00 85.50 230 MET A N 1
ATOM 1914 C CA . MET A 1 230 ? 1.079 6.129 10.574 1.00 85.50 230 MET A CA 1
ATOM 1915 C C . MET A 1 230 ? 1.523 6.937 9.363 1.00 85.50 230 MET A C 1
ATOM 1917 O O . MET A 1 230 ? 2.123 7.997 9.494 1.00 85.50 230 MET A O 1
ATOM 1921 N N . ARG A 1 231 ? 1.099 6.508 8.171 1.00 85.50 231 ARG A N 1
ATOM 1922 C CA . ARG A 1 231 ? 1.360 7.216 6.907 1.00 85.50 231 ARG A CA 1
ATOM 1923 C C . ARG A 1 231 ? 1.051 8.715 6.978 1.00 85.50 231 ARG A C 1
ATOM 1925 O O . ARG A 1 231 ? 1.824 9.496 6.452 1.00 85.50 231 ARG A O 1
ATOM 1932 N N . VAL A 1 232 ? -0.077 9.107 7.579 1.00 81.94 232 VAL A N 1
ATOM 1933 C CA . VAL A 1 232 ? -0.495 10.522 7.650 1.00 81.94 232 VAL A CA 1
ATOM 1934 C C . VAL A 1 232 ? 0.468 11.385 8.471 1.00 81.94 232 VAL A C 1
ATOM 1936 O O . VAL A 1 232 ? 0.591 12.568 8.194 1.00 81.94 232 VAL A O 1
ATOM 1939 N N . ILE A 1 233 ? 1.167 10.783 9.437 1.00 84.88 233 ILE A N 1
ATOM 1940 C CA . ILE A 1 233 ? 2.176 11.456 10.259 1.00 84.88 233 ILE A CA 1
ATOM 1941 C C . ILE A 1 233 ? 3.544 11.385 9.571 1.00 84.88 233 ILE A C 1
ATOM 1943 O O . ILE A 1 233 ? 4.240 12.386 9.461 1.00 84.88 233 ILE A O 1
ATOM 1947 N N . CYS A 1 234 ? 3.937 10.204 9.088 1.00 84.88 234 CYS A N 1
ATOM 1948 C CA . CYS A 1 234 ? 5.296 9.961 8.602 1.00 84.88 234 CYS A CA 1
ATOM 1949 C C . CYS A 1 234 ? 5.552 10.434 7.162 1.00 84.88 234 CYS A C 1
ATOM 1951 O O . CYS A 1 234 ? 6.708 10.562 6.764 1.00 84.88 234 CYS A O 1
ATOM 1953 N N . LEU A 1 235 ? 4.512 10.630 6.344 1.00 79.88 235 LEU A N 1
ATOM 1954 C CA . LEU A 1 235 ? 4.650 10.984 4.931 1.00 79.88 235 LEU A CA 1
ATOM 1955 C C . LEU A 1 235 ? 4.129 12.400 4.672 1.00 79.88 235 LEU A C 1
ATOM 1957 O O . LEU A 1 235 ? 2.987 12.713 4.998 1.00 79.88 235 LEU A O 1
ATOM 1961 N N . LYS A 1 236 ? 4.943 13.230 4.005 1.00 79.69 236 LYS A N 1
ATOM 1962 C CA . LYS A 1 236 ? 4.529 14.577 3.582 1.00 79.69 236 LYS A CA 1
ATOM 1963 C C . LYS A 1 236 ? 3.292 14.512 2.663 1.00 79.69 236 LYS A C 1
ATOM 1965 O O . LYS A 1 236 ? 3.245 13.636 1.787 1.00 79.69 236 LYS A O 1
ATOM 1970 N N . PRO A 1 237 ? 2.332 15.446 2.798 1.00 78.62 237 PRO A N 1
ATOM 1971 C CA . PRO A 1 237 ? 1.212 15.577 1.868 1.00 78.62 237 PRO A CA 1
ATOM 1972 C C . PRO A 1 237 ? 1.672 15.658 0.403 1.00 78.62 237 PRO A C 1
ATOM 1974 O O . PRO A 1 237 ? 2.774 16.115 0.105 1.00 78.62 237 PRO A O 1
ATOM 1977 N N . GLY A 1 238 ? 0.854 15.152 -0.522 1.00 70.31 238 GLY A N 1
ATOM 1978 C CA . GLY A 1 238 ? 1.159 15.129 -1.961 1.00 70.31 238 GLY A CA 1
ATOM 1979 C C . GLY A 1 238 ? 2.125 14.025 -2.419 1.00 70.31 238 GLY A C 1
ATOM 1980 O O . GLY A 1 238 ? 2.232 13.757 -3.616 1.00 70.31 238 GLY A O 1
ATOM 1981 N N . ARG A 1 239 ? 2.804 13.314 -1.507 1.00 74.69 239 ARG A N 1
ATOM 1982 C CA . ARG A 1 239 ? 3.675 12.190 -1.887 1.00 74.69 239 ARG A CA 1
ATOM 1983 C C . ARG A 1 239 ? 2.861 10.945 -2.245 1.00 74.69 239 ARG A C 1
ATOM 1985 O O . ARG A 1 239 ? 2.036 10.467 -1.468 1.00 74.69 239 ARG A O 1
ATOM 1992 N N . LYS A 1 240 ? 3.141 10.385 -3.428 1.00 76.88 240 LYS A N 1
ATOM 1993 C CA . LYS A 1 240 ? 2.526 9.140 -3.910 1.00 76.88 240 LYS A CA 1
ATOM 1994 C C . LYS A 1 240 ? 2.914 7.972 -2.998 1.00 76.88 240 LYS A C 1
ATOM 1996 O O . LYS A 1 240 ? 4.076 7.814 -2.630 1.00 76.88 240 LYS A O 1
ATOM 2001 N N . TYR A 1 241 ? 1.948 7.119 -2.680 1.00 79.00 241 TYR A N 1
ATOM 2002 C CA . TYR A 1 241 ? 2.144 5.901 -1.895 1.00 79.00 241 TYR A CA 1
ATOM 2003 C C . TYR A 1 241 ? 1.439 4.720 -2.565 1.00 79.00 241 TYR A C 1
ATOM 2005 O O . TYR A 1 241 ? 0.636 4.885 -3.481 1.00 79.00 241 TYR A O 1
ATOM 2013 N N . CYS A 1 242 ? 1.756 3.505 -2.120 1.00 82.31 242 CYS A N 1
ATOM 2014 C CA . CYS A 1 242 ? 1.202 2.278 -2.682 1.00 82.31 242 CYS A CA 1
ATOM 2015 C C . CYS A 1 242 ? 0.432 1.500 -1.617 1.00 82.31 242 CYS A C 1
ATOM 2017 O O . CYS A 1 242 ? 0.900 1.336 -0.491 1.00 82.31 242 CYS A O 1
ATOM 2019 N N . HIS A 1 243 ? -0.738 0.986 -1.989 1.00 85.62 243 HIS A N 1
ATOM 2020 C CA . HIS A 1 243 ? -1.491 0.062 -1.154 1.00 85.62 243 HIS A CA 1
ATOM 2021 C C . HIS A 1 243 ? -0.997 -1.367 -1.373 1.00 85.62 243 HIS A C 1
ATOM 2023 O O . HIS A 1 243 ? -1.104 -1.899 -2.479 1.00 85.62 243 HIS A O 1
ATOM 2029 N N . VAL A 1 244 ? -0.540 -2.020 -0.301 1.00 90.56 244 VAL A N 1
ATOM 2030 C CA . VAL A 1 244 ? -0.055 -3.409 -0.361 1.00 90.56 244 VAL A CA 1
ATOM 2031 C C . VAL A 1 244 ? -1.135 -4.353 -0.896 1.00 90.56 244 VAL A C 1
ATOM 2033 O O . VAL A 1 244 ? -0.835 -5.181 -1.741 1.00 90.56 244 VAL A O 1
ATOM 2036 N N . GLY A 1 245 ? -2.406 -4.176 -0.514 1.00 89.50 245 GLY A N 1
ATOM 2037 C CA . GLY A 1 245 ? -3.516 -4.993 -1.030 1.00 89.50 245 GLY A CA 1
ATOM 2038 C C . GLY A 1 245 ? -3.702 -4.920 -2.552 1.00 89.50 245 GLY A C 1
ATOM 2039 O O . GLY A 1 245 ? -3.994 -5.932 -3.186 1.00 89.50 245 GLY A O 1
ATOM 2040 N N . ARG A 1 246 ? -3.483 -3.741 -3.153 1.00 88.81 246 ARG A N 1
ATOM 2041 C CA . ARG A 1 246 ? -3.500 -3.569 -4.614 1.00 88.81 246 ARG A CA 1
ATOM 2042 C C . ARG A 1 246 ? -2.295 -4.265 -5.244 1.00 88.81 246 ARG A C 1
ATOM 2044 O O . ARG A 1 246 ? -2.482 -5.080 -6.141 1.00 88.81 246 ARG A O 1
ATOM 2051 N N . LEU A 1 247 ? -1.091 -3.982 -4.737 1.00 90.12 247 LEU A N 1
ATOM 2052 C CA . LEU A 1 247 ? 0.154 -4.587 -5.217 1.00 90.12 247 LEU A CA 1
ATOM 2053 C C . LEU A 1 247 ? 0.077 -6.116 -5.188 1.00 90.12 247 LEU A C 1
ATOM 2055 O O . LEU A 1 247 ? 0.351 -6.758 -6.193 1.00 90.12 247 LEU A O 1
ATOM 2059 N N . SER A 1 248 ? -0.340 -6.681 -4.054 1.00 93.88 248 SER A N 1
ATOM 2060 C CA . SER A 1 248 ? -0.521 -8.115 -3.837 1.00 93.88 248 SER A CA 1
ATOM 2061 C C . SER A 1 248 ? -1.434 -8.759 -4.868 1.00 93.88 248 SER A C 1
ATOM 2063 O O . SER A 1 248 ? -1.120 -9.831 -5.378 1.00 93.88 248 SER A O 1
ATOM 2065 N N . HIS A 1 249 ? -2.559 -8.122 -5.183 1.00 92.88 249 HIS A N 1
ATOM 2066 C CA . HIS A 1 249 ? -3.493 -8.638 -6.176 1.00 92.88 249 HIS A CA 1
ATOM 2067 C C . HIS A 1 249 ? -2.880 -8.659 -7.575 1.00 92.88 249 HIS A C 1
ATOM 2069 O O . HIS A 1 249 ? -2.897 -9.699 -8.225 1.00 92.88 249 HIS A O 1
ATOM 2075 N N . GLU A 1 250 ? -2.241 -7.561 -7.985 1.00 89.38 250 GLU A N 1
ATOM 2076 C CA . GLU A 1 250 ? -1.569 -7.468 -9.287 1.00 89.38 250 GLU A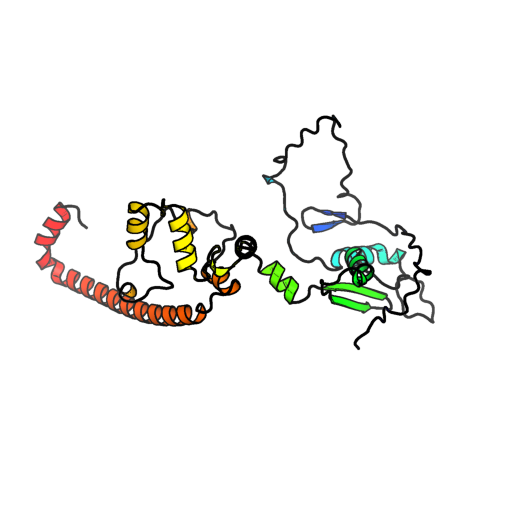 CA 1
ATOM 2077 C C . GLU A 1 250 ? -0.428 -8.485 -9.456 1.00 89.38 250 GLU A C 1
ATOM 2079 O O . GLU A 1 250 ? -0.091 -8.844 -10.580 1.00 89.38 250 GLU A O 1
ATOM 2084 N N . VAL A 1 251 ? 0.183 -8.952 -8.362 1.00 90.81 251 VAL A N 1
ATOM 2085 C CA . VAL A 1 251 ? 1.262 -9.958 -8.404 1.00 90.81 251 VAL A CA 1
ATOM 2086 C C . VAL A 1 251 ? 0.761 -11.397 -8.232 1.00 90.81 251 VAL A C 1
ATOM 2088 O O . VAL A 1 251 ? 1.573 -12.323 -8.249 1.00 90.81 251 VAL A O 1
ATOM 2091 N N . GLY A 1 252 ? -0.552 -11.606 -8.067 1.00 93.00 252 GLY A N 1
ATOM 2092 C CA . GLY A 1 252 ? -1.181 -12.933 -8.054 1.00 93.00 252 GLY A CA 1
ATOM 2093 C C . GLY A 1 252 ? -1.888 -13.336 -6.754 1.00 93.00 252 GLY A C 1
ATOM 2094 O O . GLY A 1 252 ? -2.128 -14.523 -6.532 1.00 93.00 252 GLY A O 1
ATOM 2095 N N . TRP A 1 253 ? -2.211 -12.402 -5.855 1.00 97.25 253 TRP A N 1
ATOM 2096 C CA . TRP A 1 253 ? -3.060 -12.694 -4.695 1.00 97.25 253 TRP A CA 1
ATOM 2097 C C . TRP A 1 253 ? -4.544 -12.742 -5.087 1.00 97.25 253 TRP A C 1
ATOM 2099 O O . TRP A 1 253 ? -5.140 -11.735 -5.472 1.00 97.25 253 TRP A O 1
ATOM 2109 N N . LYS A 1 254 ? -5.147 -13.927 -4.941 1.00 96.75 254 LYS A N 1
ATOM 2110 C CA . LYS A 1 254 ? -6.501 -14.236 -5.432 1.00 96.75 254 LYS A CA 1
ATOM 2111 C C . LYS A 1 254 ? -7.644 -13.782 -4.513 1.00 96.75 254 LYS A C 1
ATOM 2113 O O . LYS A 1 254 ? -8.760 -13.607 -4.972 1.00 96.75 254 LYS A O 1
ATOM 2118 N N . TYR A 1 255 ? -7.389 -13.567 -3.222 1.00 96.69 255 TYR A N 1
ATOM 2119 C CA . TYR A 1 255 ? -8.456 -13.391 -2.221 1.00 96.69 255 TYR A CA 1
ATOM 2120 C C . TYR A 1 255 ? -8.852 -11.932 -1.949 1.00 96.69 255 TYR A C 1
ATOM 2122 O O . TYR A 1 255 ? -9.541 -11.660 -0.965 1.00 96.69 255 TYR A O 1
ATOM 2130 N N . LYS A 1 256 ? -8.438 -10.985 -2.801 1.00 93.00 256 LYS A N 1
ATOM 2131 C CA . LYS A 1 256 ? -8.744 -9.554 -2.631 1.00 93.00 256 LYS A CA 1
ATOM 2132 C C . LYS A 1 256 ? -10.249 -9.304 -2.509 1.00 93.00 256 LYS A C 1
ATOM 2134 O O . LYS A 1 256 ? -10.677 -8.626 -1.574 1.00 93.00 256 LYS A O 1
ATOM 2139 N N . ASP A 1 257 ? -11.043 -9.874 -3.410 1.00 94.31 257 ASP A N 1
ATOM 2140 C CA . ASP A 1 257 ? -12.486 -9.609 -3.475 1.00 94.31 257 ASP A CA 1
ATOM 2141 C C . ASP A 1 257 ? -13.269 -10.349 -2.384 1.00 94.31 257 ASP A C 1
ATOM 2143 O O . ASP A 1 257 ? -14.208 -9.798 -1.801 1.00 94.31 257 ASP A O 1
ATOM 2147 N N . VAL A 1 258 ? -12.811 -11.546 -2.003 1.00 96.44 258 VAL A N 1
ATOM 2148 C CA . VAL A 1 258 ? -13.347 -12.293 -0.855 1.00 96.44 258 VAL A CA 1
ATOM 2149 C C . VAL A 1 258 ? -13.161 -11.490 0.434 1.00 96.44 258 VAL A C 1
ATOM 2151 O O . VAL A 1 258 ? -14.127 -11.231 1.153 1.00 96.44 258 VAL A O 1
ATOM 2154 N N . VAL A 1 259 ? -11.936 -11.019 0.703 1.00 95.44 259 VAL A N 1
ATOM 2155 C CA . VAL A 1 259 ? -11.638 -10.208 1.895 1.00 95.44 259 VAL A CA 1
ATOM 2156 C C . VAL A 1 259 ? -12.417 -8.895 1.874 1.00 95.44 259 VAL A C 1
ATOM 2158 O O . VAL A 1 259 ? -12.954 -8.495 2.905 1.00 95.44 259 VAL A O 1
ATOM 2161 N N . ARG A 1 260 ? -12.542 -8.238 0.712 1.00 93.56 260 ARG A N 1
ATOM 2162 C CA . ARG A 1 260 ? -13.347 -7.015 0.564 1.00 93.56 260 ARG A CA 1
ATOM 2163 C C . ARG A 1 260 ? -14.805 -7.252 0.958 1.00 93.56 260 ARG A C 1
ATOM 2165 O O . ARG A 1 260 ? -15.367 -6.460 1.711 1.00 93.56 260 ARG A O 1
ATOM 2172 N N . THR A 1 261 ? -15.396 -8.349 0.496 1.00 96.38 261 THR A N 1
ATOM 2173 C CA . THR A 1 261 ? -16.783 -8.718 0.808 1.00 96.38 261 THR A CA 1
ATOM 2174 C C . THR A 1 261 ? -16.973 -8.980 2.303 1.00 96.38 261 THR A C 1
ATOM 2176 O O . THR A 1 261 ? -17.916 -8.468 2.910 1.00 96.38 261 THR A O 1
ATOM 2179 N N . LEU A 1 262 ? -16.054 -9.723 2.926 1.00 96.06 262 LEU A N 1
ATOM 2180 C CA . LEU A 1 262 ? -16.092 -10.010 4.364 1.00 96.06 262 LEU A CA 1
ATOM 2181 C C . LEU A 1 262 ? -15.902 -8.746 5.214 1.00 96.06 262 LEU A C 1
ATOM 2183 O O . LEU A 1 262 ? -16.644 -8.533 6.174 1.00 96.06 262 LEU A O 1
ATOM 2187 N N . GLU A 1 263 ? -14.972 -7.866 4.839 1.00 94.00 263 GLU A N 1
ATOM 2188 C CA . GLU A 1 263 ? -14.767 -6.591 5.528 1.00 94.00 263 GLU A CA 1
ATOM 2189 C C . GLU A 1 263 ? -15.969 -5.656 5.391 1.00 94.00 263 GLU A C 1
ATOM 2191 O O . GLU A 1 263 ? -16.303 -4.971 6.356 1.00 94.00 263 GLU A O 1
ATOM 2196 N N . ASN A 1 264 ? -16.651 -5.643 4.244 1.00 94.25 264 ASN A N 1
ATOM 2197 C CA . ASN A 1 264 ? -17.887 -4.879 4.077 1.00 94.25 264 ASN A CA 1
ATOM 2198 C C . ASN A 1 264 ? -18.975 -5.387 5.030 1.00 94.25 264 ASN A C 1
ATOM 2200 O O . ASN A 1 264 ? -19.527 -4.595 5.792 1.00 94.25 264 ASN A O 1
ATOM 2204 N N . LYS A 1 265 ? -19.202 -6.709 5.089 1.00 94.88 265 LYS A N 1
ATOM 2205 C CA . LYS A 1 265 ? -20.138 -7.320 6.052 1.00 94.88 265 LYS A CA 1
ATOM 2206 C C . LYS A 1 265 ? -19.777 -6.963 7.500 1.00 94.88 265 LYS A C 1
ATOM 2208 O O . LYS A 1 265 ? -20.650 -6.599 8.289 1.00 94.88 265 LYS A O 1
ATOM 2213 N N . ARG A 1 266 ? -18.487 -7.021 7.854 1.00 93.81 266 ARG A N 1
ATOM 2214 C CA . ARG A 1 266 ? -17.992 -6.658 9.192 1.00 93.81 266 ARG A CA 1
ATOM 2215 C C . ARG A 1 266 ? -18.213 -5.175 9.507 1.00 93.81 266 ARG A C 1
ATOM 2217 O O . ARG A 1 266 ? -18.621 -4.846 10.617 1.00 93.81 266 ARG A O 1
ATOM 2224 N N . ARG A 1 267 ? -17.964 -4.273 8.551 1.00 92.06 267 ARG A N 1
ATOM 2225 C CA . ARG A 1 267 ? -18.179 -2.823 8.712 1.00 92.06 267 ARG A CA 1
ATOM 2226 C C . ARG A 1 267 ? -19.648 -2.496 8.945 1.00 92.06 267 ARG A C 1
ATOM 2228 O O . ARG A 1 267 ? -19.926 -1.734 9.862 1.00 92.06 267 ARG A O 1
ATOM 2235 N N . THR A 1 268 ? -20.565 -3.111 8.199 1.00 95.19 268 THR A N 1
ATOM 2236 C CA . THR A 1 268 ? -22.009 -2.922 8.406 1.00 95.19 268 THR A CA 1
ATOM 2237 C C . THR A 1 268 ? -22.419 -3.301 9.828 1.00 95.19 268 THR A C 1
ATOM 2239 O O . THR A 1 268 ? -23.063 -2.512 10.515 1.00 95.19 268 THR A O 1
ATOM 2242 N N . ARG A 1 269 ? -21.968 -4.462 10.326 1.00 93.12 269 ARG A N 1
ATOM 2243 C CA . ARG A 1 269 ? -22.219 -4.884 11.717 1.00 93.12 269 ARG A CA 1
ATOM 2244 C C . ARG A 1 269 ? -21.629 -3.906 12.736 1.00 93.12 269 ARG A C 1
ATOM 2246 O O . ARG A 1 269 ? -22.308 -3.534 13.687 1.00 93.12 269 ARG A O 1
ATOM 2253 N N . ALA A 1 270 ? -20.398 -3.448 12.507 1.00 89.69 270 ALA A N 1
ATOM 2254 C CA . ALA A 1 270 ? -19.734 -2.492 13.389 1.00 89.69 270 ALA A CA 1
ATOM 2255 C C . ALA A 1 270 ? -20.452 -1.131 13.436 1.00 89.69 270 ALA A C 1
ATOM 2257 O O . ALA A 1 270 ? -20.519 -0.524 14.499 1.00 89.69 270 ALA A O 1
ATOM 2258 N N . ILE A 1 271 ? -21.015 -0.653 12.319 1.00 94.00 271 ILE A N 1
ATOM 2259 C CA . ILE A 1 271 ? -21.803 0.592 12.283 1.00 94.00 271 ILE A CA 1
ATOM 2260 C C . ILE A 1 271 ? -23.040 0.463 13.179 1.00 94.00 271 ILE A C 1
ATOM 2262 O O . ILE A 1 271 ? -23.275 1.338 14.009 1.00 94.00 271 ILE A O 1
ATOM 2266 N N . LEU A 1 272 ? -23.778 -0.647 13.072 1.00 94.94 272 LEU A N 1
ATOM 2267 C CA . LEU A 1 272 ? -24.951 -0.909 13.913 1.00 94.94 272 LEU A CA 1
ATOM 2268 C C . LEU A 1 272 ? -24.584 -0.972 15.402 1.00 94.94 272 LEU A C 1
ATOM 2270 O O . LEU A 1 272 ? -25.280 -0.411 16.246 1.00 94.94 272 LEU A O 1
ATOM 2274 N N . GLU A 1 273 ? -23.471 -1.622 15.738 1.00 92.81 273 GLU A N 1
ATOM 2275 C CA . GLU A 1 273 ? -22.979 -1.700 17.116 1.00 92.81 273 GLU A CA 1
ATOM 2276 C C . GLU A 1 273 ? -22.571 -0.321 17.659 1.00 92.81 273 GLU A C 1
ATOM 2278 O O . GLU A 1 273 ? -22.914 0.037 18.787 1.00 92.81 273 GLU A O 1
ATOM 2283 N N . VAL A 1 274 ? -21.909 0.502 16.840 1.00 93.25 274 VAL A N 1
ATOM 2284 C CA . VAL A 1 274 ? -21.557 1.882 17.198 1.00 93.25 274 VAL A CA 1
ATOM 2285 C C . VAL A 1 274 ? -22.805 2.738 17.403 1.00 93.25 274 VAL A C 1
ATOM 2287 O O . VAL A 1 274 ? -22.855 3.483 18.379 1.00 93.25 274 VAL A O 1
ATOM 2290 N N . GLN A 1 275 ? -23.822 2.616 16.546 1.00 95.81 275 GLN A N 1
ATOM 2291 C CA . GLN A 1 275 ? -25.097 3.323 16.707 1.00 95.81 275 GLN A CA 1
ATOM 2292 C C . GLN A 1 275 ? -25.794 2.935 18.015 1.00 95.81 275 GLN A C 1
ATOM 2294 O O . GLN A 1 275 ? -26.174 3.818 18.784 1.00 95.81 275 GLN A O 1
ATOM 2299 N N . LYS A 1 276 ? -25.890 1.630 18.315 1.00 96.38 276 LYS A N 1
ATOM 2300 C CA . LYS A 1 276 ? -26.432 1.130 19.591 1.00 96.38 276 LYS A CA 1
ATOM 2301 C C . LYS A 1 276 ? -25.663 1.697 20.782 1.00 96.38 276 LYS A C 1
ATOM 2303 O O . LYS A 1 276 ? -26.271 2.227 21.708 1.00 96.38 276 LYS A O 1
ATOM 2308 N N . ARG A 1 277 ? -24.328 1.664 20.730 1.00 95.62 277 ARG A N 1
ATOM 2309 C CA . ARG A 1 277 ? -23.462 2.214 21.780 1.00 95.62 277 ARG A CA 1
ATOM 2310 C C . ARG A 1 277 ? -23.644 3.721 21.957 1.00 95.62 277 ARG A C 1
ATOM 2312 O O . ARG A 1 277 ? -23.671 4.191 23.086 1.00 95.62 277 ARG A O 1
ATOM 2319 N N . ASN A 1 278 ? -23.769 4.483 20.874 1.00 96.75 278 ASN A N 1
ATOM 2320 C CA . ASN A 1 278 ? -23.975 5.931 20.941 1.00 96.75 278 ASN A CA 1
ATOM 2321 C C . ASN A 1 278 ? -25.359 6.277 21.509 1.00 96.75 278 ASN A C 1
ATOM 2323 O O . ASN A 1 278 ? -25.463 7.177 22.339 1.00 96.75 278 ASN A O 1
ATOM 2327 N N . LYS A 1 279 ? -26.403 5.530 21.121 1.00 97.62 279 LYS A N 1
ATOM 2328 C CA . LYS A 1 279 ? -27.747 5.670 21.699 1.00 97.62 279 LYS A CA 1
ATOM 2329 C C . LYS A 1 279 ? -27.725 5.380 23.199 1.00 97.62 279 LYS A C 1
ATOM 2331 O O . LYS A 1 279 ? -28.233 6.185 23.972 1.00 97.62 279 LYS A O 1
ATOM 2336 N N . LEU A 1 280 ? -27.074 4.286 23.604 1.00 97.75 280 LEU A N 1
ATOM 2337 C CA . LEU A 1 280 ? -26.903 3.937 25.013 1.00 97.75 280 LEU A CA 1
ATOM 2338 C C . LEU A 1 280 ? -26.151 5.034 25.774 1.00 97.75 280 LEU A C 1
ATOM 2340 O O . LEU A 1 280 ? -26.637 5.479 26.800 1.00 97.75 280 LEU A O 1
ATOM 2344 N N . LYS A 1 281 ? -25.040 5.555 25.236 1.00 97.31 281 LYS A N 1
ATOM 2345 C CA . LYS A 1 281 ? -24.311 6.682 25.845 1.00 97.31 281 LYS A CA 1
ATOM 2346 C C . LYS A 1 281 ? -25.193 7.914 26.065 1.00 97.31 281 LYS A C 1
ATOM 2348 O O . LYS A 1 281 ? -25.070 8.555 27.102 1.00 97.31 281 LYS A O 1
ATOM 2353 N N . LYS A 1 282 ? -26.070 8.247 25.110 1.00 97.38 282 LYS A N 1
ATOM 2354 C CA . LYS A 1 282 ? -27.011 9.372 25.245 1.00 97.38 282 LYS A CA 1
ATOM 2355 C C . LYS A 1 282 ? -28.003 9.132 26.386 1.00 97.38 282 LYS A C 1
ATOM 2357 O O . LYS A 1 282 ? -28.183 10.018 27.212 1.00 97.38 282 LYS A O 1
ATOM 2362 N N . LEU A 1 283 ? -28.585 7.934 26.453 1.00 97.56 283 LEU A N 1
ATOM 2363 C CA . LEU A 1 283 ? -29.486 7.524 27.536 1.00 97.56 283 LEU A CA 1
ATOM 2364 C C . LEU A 1 283 ? -28.784 7.549 28.898 1.00 97.56 283 LEU A C 1
ATOM 2366 O O . LEU A 1 283 ? -29.320 8.107 29.846 1.00 97.56 283 LEU A O 1
ATOM 2370 N N . THR A 1 284 ? -27.565 7.011 28.992 1.00 96.94 284 THR A N 1
ATOM 2371 C CA . THR A 1 284 ? -26.769 7.031 30.227 1.00 96.94 284 THR A CA 1
ATOM 2372 C C . THR A 1 284 ? -26.477 8.457 30.684 1.00 96.94 284 THR A C 1
ATOM 2374 O O . THR A 1 284 ? -26.558 8.732 31.875 1.00 96.94 284 THR A O 1
ATOM 2377 N N . LYS A 1 285 ? -26.191 9.379 29.754 1.00 95.88 285 LYS A N 1
ATOM 2378 C CA . LYS A 1 285 ? -25.997 10.797 30.078 1.00 95.88 285 LYS A CA 1
ATOM 2379 C C . LYS A 1 285 ? -27.275 11.429 30.642 1.00 95.88 285 LYS A C 1
ATOM 2381 O O . LYS A 1 285 ? -27.217 12.032 31.704 1.00 95.88 285 LYS A O 1
ATOM 2386 N N . GLN A 1 286 ? -28.418 11.231 29.981 1.00 97.06 286 GLN A N 1
ATOM 2387 C CA . GLN A 1 286 ? -29.717 11.743 30.444 1.00 97.06 286 GLN A CA 1
ATOM 2388 C C . GLN A 1 286 ? -30.106 11.176 31.818 1.00 97.06 286 GLN A C 1
ATOM 2390 O O . GLN A 1 286 ? -30.574 11.906 32.690 1.00 97.06 286 GLN A O 1
ATOM 2395 N N . ALA A 1 287 ? -29.877 9.879 32.034 1.00 96.50 287 ALA A N 1
ATOM 2396 C CA . ALA A 1 287 ? -30.106 9.246 33.327 1.00 96.50 287 ALA A CA 1
ATOM 2397 C C . ALA A 1 287 ? -29.189 9.842 34.405 1.00 96.50 287 ALA A C 1
ATOM 2399 O O . ALA A 1 287 ? -29.669 10.167 35.485 1.00 96.50 287 ALA A O 1
ATOM 2400 N N . GLY A 1 288 ? -27.905 10.052 34.087 1.00 94.75 288 GLY A N 1
ATOM 2401 C CA . GLY A 1 288 ? -26.933 10.700 34.971 1.00 94.75 288 GLY A CA 1
ATOM 2402 C C . GLY A 1 288 ? -27.337 12.122 35.370 1.00 94.75 288 GLY A C 1
ATOM 2403 O O . GLY A 1 288 ? -27.293 12.455 36.548 1.00 94.75 288 GLY A O 1
ATOM 2404 N N . GLU A 1 289 ? -27.804 12.931 34.416 1.00 95.25 289 GLU A N 1
ATOM 2405 C CA . GLU A 1 289 ? -28.350 14.274 34.677 1.00 95.25 289 GLU A CA 1
ATOM 2406 C C . GLU A 1 289 ? -29.582 14.216 35.597 1.00 95.25 289 GLU A C 1
ATOM 2408 O O . GLU A 1 289 ? -29.708 15.018 36.520 1.00 95.25 289 GLU A O 1
ATOM 2413 N N . SER A 1 290 ? -30.456 13.225 35.398 1.00 96.38 290 SER A N 1
ATOM 2414 C CA . SER A 1 290 ? -31.677 13.059 36.200 1.00 96.38 290 SER A CA 1
ATOM 2415 C C . SER A 1 290 ? -31.383 12.696 37.662 1.00 96.38 290 SER A C 1
ATOM 2417 O O . SER A 1 290 ? -32.085 13.154 38.561 1.00 96.38 290 SER A O 1
ATOM 2419 N N . VAL A 1 291 ? -30.338 11.898 37.919 1.00 96.19 291 VAL A N 1
ATOM 2420 C CA . VAL A 1 291 ? -29.948 11.468 39.279 1.00 96.19 291 VAL A CA 1
ATOM 2421 C C . VAL A 1 291 ? -28.837 12.321 39.901 1.00 96.19 291 VAL A C 1
ATOM 2423 O O . VAL A 1 291 ? -28.388 12.019 41.006 1.00 96.19 291 VAL A O 1
ATOM 2426 N N . ALA A 1 292 ? -28.416 13.403 39.238 1.00 93.88 292 ALA A N 1
ATOM 2427 C CA . ALA A 1 292 ? -27.232 14.184 39.603 1.00 93.88 292 ALA A CA 1
ATOM 2428 C C . ALA A 1 292 ? -27.226 14.661 41.066 1.00 93.88 292 ALA A C 1
ATOM 2430 O O . ALA A 1 292 ? -26.185 14.640 41.720 1.00 93.88 292 ALA A O 1
ATOM 2431 N N . LYS A 1 293 ? -28.392 15.040 41.609 1.00 95.12 293 LYS A N 1
ATOM 2432 C CA . LYS A 1 293 ? -28.530 15.454 43.017 1.00 95.12 293 LYS A CA 1
ATOM 2433 C C . LYS A 1 293 ? -28.200 14.320 43.989 1.00 95.12 293 LYS A C 1
ATOM 2435 O O . LYS A 1 293 ? -27.518 14.549 44.980 1.00 95.12 293 LYS A O 1
ATOM 2440 N N . ALA A 1 294 ? -28.654 13.103 43.691 1.00 95.31 294 ALA A N 1
ATOM 2441 C CA . ALA A 1 294 ? -28.402 11.929 44.523 1.00 95.31 294 ALA A CA 1
ATOM 2442 C C . ALA A 1 294 ? -26.943 11.455 44.418 1.00 95.31 294 ALA A C 1
ATOM 2444 O O . ALA A 1 294 ? -26.378 10.967 45.392 1.00 95.31 294 ALA A O 1
ATOM 2445 N N . THR A 1 295 ? -26.309 11.624 43.253 1.00 94.56 295 THR A N 1
ATOM 2446 C CA . THR A 1 295 ? -24.915 11.209 43.021 1.00 94.56 295 THR A CA 1
ATOM 2447 C C . THR A 1 295 ? -23.876 12.289 43.338 1.00 94.56 295 THR A C 1
ATOM 2449 O O . THR A 1 295 ? -22.674 12.029 43.232 1.00 94.56 295 THR A O 1
ATOM 2452 N N . ALA A 1 296 ? -24.304 13.489 43.739 1.00 94.19 296 ALA A N 1
ATOM 2453 C CA . ALA A 1 296 ? -23.441 14.618 44.084 1.00 94.19 296 ALA A CA 1
ATOM 2454 C C . ALA A 1 296 ? -22.309 14.288 45.085 1.00 94.19 296 ALA A C 1
ATOM 2456 O O . ALA A 1 296 ? -21.165 14.631 44.775 1.00 94.19 296 ALA A O 1
ATOM 2457 N N . PRO A 1 297 ? -22.539 13.586 46.220 1.00 95.75 297 PRO A N 1
ATOM 2458 C CA . PRO A 1 297 ? -21.460 13.294 47.170 1.00 95.75 297 PRO A CA 1
ATOM 2459 C C . PRO A 1 297 ? -20.371 12.396 46.565 1.00 95.75 297 PRO A C 1
ATOM 2461 O O . PRO A 1 297 ? -19.185 12.630 46.776 1.00 95.75 297 PRO A O 1
ATOM 2464 N N . TYR A 1 298 ? -20.749 11.413 45.743 1.00 94.62 298 TYR A N 1
ATOM 2465 C CA . TYR A 1 298 ? -19.787 10.542 45.060 1.00 94.62 298 TYR A CA 1
ATOM 2466 C C . TYR A 1 298 ? -19.023 11.283 43.961 1.00 94.62 298 TYR A C 1
ATOM 2468 O O . TYR A 1 298 ? -17.826 11.075 43.783 1.00 94.62 298 TYR A O 1
ATOM 2476 N N . THR A 1 299 ? -19.705 12.179 43.248 1.00 93.25 299 THR A N 1
ATOM 2477 C CA . THR A 1 299 ? -19.083 13.004 42.205 1.00 93.25 299 THR A CA 1
ATOM 2478 C C . THR A 1 299 ? -18.047 13.951 42.812 1.00 93.25 299 THR A C 1
ATOM 2480 O O . THR A 1 299 ? -16.963 14.092 42.260 1.00 93.25 299 THR A O 1
ATOM 2483 N N . ALA A 1 300 ? -18.316 14.525 43.991 1.00 94.25 300 ALA A N 1
ATOM 2484 C CA . ALA A 1 300 ? -17.347 15.352 44.712 1.00 94.25 300 ALA A CA 1
ATOM 2485 C C . ALA A 1 300 ? -16.060 14.581 45.060 1.00 94.25 300 ALA A C 1
ATOM 2487 O O . ALA A 1 300 ? -14.963 15.111 44.895 1.00 94.25 300 ALA A O 1
ATOM 2488 N N . ILE A 1 301 ? -16.180 13.310 45.465 1.00 95.62 301 ILE A N 1
ATOM 2489 C CA . ILE A 1 301 ? -15.024 12.436 45.719 1.00 95.62 301 ILE A CA 1
ATOM 2490 C C . ILE A 1 301 ? -14.233 12.196 44.424 1.00 95.62 301 ILE A C 1
ATOM 2492 O O . ILE A 1 301 ? -13.014 12.339 44.420 1.00 95.62 301 ILE A O 1
ATOM 2496 N N . ILE A 1 302 ? -14.910 11.868 43.318 1.00 93.56 302 ILE A N 1
ATOM 2497 C CA . ILE A 1 302 ? -14.279 11.634 42.005 1.00 93.56 302 ILE A CA 1
ATOM 2498 C C . ILE A 1 302 ? -13.528 12.886 41.523 1.00 93.56 302 ILE A C 1
ATOM 2500 O O . ILE A 1 302 ? -12.372 12.786 41.104 1.00 93.56 302 ILE A O 1
ATOM 2504 N N . ASN A 1 303 ? -14.148 14.059 41.668 1.00 94.44 303 ASN A N 1
ATOM 2505 C CA . ASN A 1 303 ? -13.558 15.342 41.297 1.00 94.44 303 ASN A CA 1
ATOM 2506 C C . ASN A 1 303 ? -12.342 15.688 42.168 1.00 94.44 303 ASN A C 1
ATOM 2508 O O . ASN A 1 303 ? -11.367 16.236 41.660 1.00 94.44 303 ASN A O 1
ATOM 2512 N N . ASN A 1 304 ? -12.350 15.321 43.456 1.00 95.81 304 ASN A N 1
ATOM 2513 C CA . ASN A 1 304 ? -11.195 15.500 44.342 1.00 95.81 304 ASN A CA 1
ATOM 2514 C C . ASN A 1 304 ? -9.971 14.681 43.884 1.00 95.81 304 ASN A C 1
ATOM 2516 O O . ASN A 1 304 ? -8.834 15.097 44.081 1.00 95.81 304 ASN A O 1
ATOM 2520 N N . PHE A 1 305 ? -10.191 13.546 43.211 1.00 95.44 305 PHE A N 1
ATOM 2521 C CA . PHE A 1 305 ? -9.127 12.770 42.561 1.00 95.44 305 PHE A CA 1
ATOM 2522 C C . PHE A 1 305 ? -8.730 13.306 41.171 1.00 95.44 305 PHE A C 1
ATOM 2524 O O . PHE A 1 305 ? -7.890 12.704 40.502 1.00 95.44 305 PHE A O 1
ATOM 2531 N N . GLY A 1 306 ? -9.314 14.422 40.721 1.00 92.62 306 GLY A N 1
ATOM 2532 C CA . GLY A 1 306 ? -8.995 15.071 39.447 1.00 92.62 306 GLY A CA 1
ATOM 2533 C C . GLY A 1 306 ? -9.635 14.425 38.214 1.00 92.62 306 GLY A C 1
ATOM 2534 O O . GLY A 1 306 ? -9.258 14.757 37.089 1.00 92.62 306 GLY A O 1
ATOM 2535 N N . TYR A 1 307 ? -10.591 13.510 38.395 1.00 89.31 307 TYR A N 1
ATOM 2536 C CA . TYR A 1 307 ? -11.392 12.977 37.295 1.00 89.31 307 TYR A CA 1
ATOM 2537 C C . TYR A 1 307 ? -12.589 13.905 37.041 1.00 89.31 307 TYR A C 1
ATOM 2539 O O . TYR A 1 307 ? -13.316 14.217 37.978 1.00 89.31 307 TYR A O 1
ATOM 2547 N N . ASN A 1 308 ? -12.790 14.317 35.784 1.00 75.31 308 ASN A N 1
ATOM 2548 C CA . ASN A 1 308 ? -13.949 15.092 35.315 1.00 75.31 308 ASN A CA 1
ATOM 2549 C C . ASN A 1 308 ? -14.732 14.312 34.253 1.00 75.31 308 ASN A C 1
ATOM 2551 O O . ASN A 1 308 ? -14.079 13.598 33.451 1.00 75.31 308 ASN A O 1
#

pLDDT: mean 83.19, std 15.11, range [30.14, 98.25]

Radius of gyration: 33.42 Å; chains: 1; bounding box: 72×57×108 Å